Protein AF-A0A433CB59-F1 (afdb_monomer_lite)

Secondary structure (DSSP, 8-state):
-HHHHHHHHHHHHHHHHHHHHHHHHHHHHHHHHHHHHHT-TTS-EEEEEEEEGGGGG-SS-SSS-SEEEEEEEETTEEEEEEEETT-SS-EEEEEETTT-EEEEE---HHHHTT--EEEEEETTEEEEEEE--TT-HHHHHHHHHHHHHHH-TT--PPTTSSSPP-TTT-HHHHHHHHHHHHHHHHHHHIIIII--EEE-HHHHHHHHH-HHHHHHHHHHHHHHHHHHHHHHHHTT--HHHHHHHHHHHHHHHHHHHHHHHHHHHHHT-SS--EEEEEEEEETTTEEEES-GGG-PPPEE--S-HHHHTTSPTT-EEEEEEEE-TT--EEEEHHHHHHHHHHHHHHHHT-

pLDDT: mean 88.24, std 7.37, range [52.25, 97.38]

Sequence (350 aa):
MKLFNGVLFLIIIAQLLLALYQYRRHRRLKMHQQRLVESLAGVRYWRVGMARVEFLKTWPKLGPQQALGVLIDDGDTLRLRGRWHGAQEDVEKVIRKDSVGLTWIPPHPFRTANLAWLRLDDPTGSLLICAETLPQPKASREALADLAKAVFPHFRLPQGAATEFSLEKNRYSLTAMLLFLALAAFSLLDTYVFNPYELIESQVAKLLVNPLVALSALIVLAGVGFFSYRRLMAGQVPAQESVVLTVFLTASLAMAALPALKRVDQALAPEGSTWYRYRLVDRVVHFSPVDARQGLPTLRFTKAPEYWAQMEVGSEVQIPLLRGPLGLWQLDHQRFDPPILKFYESSNAK

Structure (mmCIF, N/CA/C/O backbone):
data_AF-A0A433CB59-F1
#
_entry.id   AF-A0A433CB59-F1
#
loop_
_atom_site.group_PDB
_atom_site.id
_atom_site.type_symbol
_atom_site.label_atom_id
_atom_site.label_alt_id
_atom_site.label_comp_id
_atom_site.label_asym_id
_atom_site.label_entity_id
_atom_site.label_seq_id
_atom_site.pdbx_PDB_ins_code
_atom_site.Cartn_x
_atom_site.Cartn_y
_atom_site.Cartn_z
_atom_site.occupancy
_atom_site.B_iso_or_equiv
_atom_site.auth_seq_id
_atom_site.auth_comp_id
_atom_site.auth_asym_id
_atom_site.auth_atom_id
_atom_site.pdbx_PDB_model_num
ATOM 1 N N . MET A 1 1 ? 23.920 12.276 -1.353 1.00 54.38 1 MET A N 1
ATOM 2 C CA . MET A 1 1 ? 23.757 10.967 -0.670 1.00 54.38 1 MET A CA 1
ATOM 3 C C . MET A 1 1 ? 23.962 11.022 0.850 1.00 54.38 1 MET A C 1
ATOM 5 O O . MET A 1 1 ? 23.081 10.550 1.550 1.00 54.38 1 MET A O 1
ATOM 9 N N . LYS A 1 2 ? 25.036 11.619 1.400 1.00 68.50 2 LYS A N 1
ATOM 10 C CA . LYS A 1 2 ? 25.292 11.607 2.864 1.00 68.50 2 LYS A CA 1
ATOM 11 C C . LYS A 1 2 ? 24.207 12.289 3.728 1.00 68.50 2 LYS A C 1
ATOM 13 O O . LYS A 1 2 ? 23.839 11.747 4.762 1.00 68.50 2 LYS A O 1
ATOM 18 N N . LEU A 1 3 ? 23.643 13.416 3.278 1.00 68.06 3 LEU A N 1
ATOM 19 C CA . LEU A 1 3 ? 22.560 14.124 3.988 1.00 68.06 3 LEU A CA 1
ATOM 20 C C . LEU A 1 3 ? 21.234 13.342 4.011 1.00 68.06 3 LEU A C 1
ATOM 22 O O . LEU A 1 3 ? 20.594 13.255 5.053 1.00 68.06 3 LEU A O 1
ATOM 26 N N . PHE A 1 4 ? 20.854 12.718 2.890 1.00 67.88 4 PHE A N 1
ATOM 27 C CA . PHE A 1 4 ? 19.637 11.902 2.792 1.00 67.88 4 PHE A CA 1
ATOM 28 C C . PHE A 1 4 ? 19.690 10.688 3.733 1.00 67.88 4 PHE A C 1
ATOM 30 O O . PHE A 1 4 ? 18.728 10.411 4.445 1.00 67.88 4 PHE A O 1
ATOM 37 N N . ASN A 1 5 ? 20.851 10.031 3.815 1.00 83.06 5 ASN A N 1
ATOM 38 C CA . ASN A 1 5 ? 21.062 8.909 4.730 1.00 83.06 5 ASN A CA 1
ATOM 39 C C . ASN A 1 5 ? 21.000 9.344 6.205 1.00 83.06 5 ASN A C 1
ATOM 41 O O . ASN A 1 5 ? 20.457 8.612 7.027 1.00 83.06 5 ASN A O 1
ATOM 45 N N . GLY A 1 6 ? 21.499 10.541 6.536 1.00 87.50 6 GLY A N 1
ATOM 46 C CA . GLY A 1 6 ? 21.402 11.099 7.888 1.00 87.50 6 GLY A CA 1
ATOM 47 C C . GLY A 1 6 ? 19.959 11.388 8.313 1.00 87.50 6 GLY A C 1
ATOM 48 O O . GLY A 1 6 ? 19.553 11.010 9.410 1.00 87.50 6 GLY A O 1
ATOM 49 N N . VAL A 1 7 ? 19.158 11.991 7.428 1.00 86.56 7 VAL A N 1
ATOM 50 C CA . VAL A 1 7 ? 17.732 12.257 7.691 1.00 86.56 7 VAL A CA 1
ATOM 51 C C . VAL A 1 7 ? 16.950 10.953 7.851 1.00 86.56 7 VAL A C 1
ATOM 53 O O . VAL A 1 7 ? 16.194 10.809 8.810 1.00 86.56 7 VAL A O 1
ATOM 56 N N . LEU A 1 8 ? 17.168 9.975 6.965 1.00 85.25 8 LEU A N 1
ATOM 57 C CA . LEU A 1 8 ? 16.518 8.667 7.055 1.00 85.25 8 LEU A CA 1
ATOM 58 C C . LEU A 1 8 ? 16.859 7.954 8.372 1.00 85.25 8 LEU A C 1
ATOM 60 O O . LEU A 1 8 ? 15.972 7.414 9.031 1.00 85.25 8 LEU A O 1
ATOM 64 N N . PHE A 1 9 ? 18.124 8.001 8.790 1.00 89.06 9 PHE A N 1
ATOM 65 C CA . PHE A 1 9 ? 18.571 7.412 10.051 1.00 89.06 9 PHE A CA 1
ATOM 66 C C . PHE A 1 9 ? 17.889 8.050 11.270 1.00 89.06 9 PHE A C 1
ATOM 68 O O . PHE A 1 9 ? 17.407 7.336 12.151 1.00 89.06 9 PHE A O 1
ATOM 75 N N . LEU A 1 10 ? 17.765 9.382 11.299 1.00 92.50 10 LEU A N 1
ATOM 76 C CA . LEU A 1 10 ? 17.047 10.088 12.366 1.00 92.50 10 LEU A CA 1
ATOM 77 C C . LEU A 1 10 ? 15.556 9.730 12.399 1.00 92.50 10 LEU A C 1
ATOM 79 O O . LEU A 1 10 ? 15.002 9.545 13.483 1.00 92.50 10 LEU A O 1
ATOM 83 N N . ILE A 1 11 ? 14.916 9.576 11.234 1.00 90.38 11 ILE A N 1
ATOM 84 C CA . ILE A 1 11 ? 13.517 9.131 11.138 1.00 90.38 11 ILE A CA 1
ATOM 85 C C . ILE A 1 11 ? 13.362 7.725 11.730 1.00 90.38 11 ILE A C 1
ATOM 87 O O . ILE A 1 11 ? 12.449 7.496 12.524 1.00 90.38 11 ILE A O 1
ATOM 91 N N . ILE A 1 12 ? 14.269 6.800 11.401 1.00 89.12 12 ILE A N 1
ATOM 92 C CA . ILE A 1 12 ? 14.250 5.430 11.934 1.00 89.12 12 ILE A CA 1
ATOM 93 C C . ILE A 1 12 ? 14.421 5.440 13.460 1.00 89.12 12 ILE A C 1
ATOM 95 O O . ILE A 1 12 ? 13.639 4.801 14.166 1.00 89.12 12 ILE A O 1
ATOM 99 N N . ILE A 1 13 ? 15.382 6.205 13.995 1.00 93.75 13 ILE A N 1
ATOM 100 C CA . ILE A 1 13 ? 15.574 6.333 15.451 1.00 93.75 13 ILE A CA 1
ATOM 101 C C . ILE A 1 13 ? 14.321 6.902 16.122 1.00 93.75 13 ILE A C 1
ATOM 103 O O . ILE A 1 13 ? 13.870 6.365 17.135 1.00 93.75 13 ILE A O 1
ATOM 107 N N . ALA A 1 14 ? 13.731 7.959 15.561 1.00 91.44 14 ALA A N 1
ATOM 108 C CA . ALA A 1 14 ? 12.519 8.560 16.105 1.00 91.44 14 ALA A CA 1
ATOM 109 C C . ALA A 1 14 ? 11.351 7.558 16.137 1.00 91.44 14 ALA A C 1
ATOM 111 O O . ALA A 1 14 ? 10.635 7.477 17.138 1.00 91.44 14 ALA A O 1
ATOM 112 N N . GLN A 1 15 ? 11.192 6.742 15.089 1.00 86.56 15 GLN A N 1
ATOM 113 C CA . GLN A 1 15 ? 10.186 5.678 15.043 1.00 86.56 15 GLN A CA 1
ATOM 114 C C . GLN A 1 15 ? 10.443 4.585 16.090 1.00 86.56 15 GLN A C 1
ATOM 116 O O . GLN A 1 15 ? 9.501 4.158 16.760 1.00 86.56 15 GLN A O 1
ATOM 121 N N . LEU A 1 16 ? 11.698 4.172 16.290 1.00 90.50 16 LEU A N 1
ATOM 122 C CA . LEU A 1 16 ? 12.066 3.185 17.311 1.00 90.50 16 LEU A CA 1
ATOM 123 C C . LEU A 1 16 ? 11.806 3.700 18.732 1.00 90.50 16 LEU A C 1
ATOM 125 O O . LEU A 1 16 ? 11.249 2.977 19.559 1.00 90.50 16 LEU A O 1
ATOM 129 N N . LEU A 1 17 ? 12.154 4.958 19.017 1.00 92.69 17 LEU A N 1
ATOM 130 C CA . LEU A 1 17 ? 11.875 5.587 20.310 1.00 92.69 17 LEU A CA 1
ATOM 131 C C . LEU A 1 17 ? 10.369 5.709 20.562 1.00 92.69 17 LEU A C 1
ATOM 133 O O . LEU A 1 17 ? 9.905 5.413 21.667 1.00 92.69 17 LEU A O 1
ATOM 137 N N . LEU A 1 18 ? 9.594 6.076 19.537 1.00 87.81 18 LEU A N 1
ATOM 138 C CA . LEU A 1 18 ? 8.136 6.120 19.615 1.00 87.81 18 LEU A CA 1
ATOM 139 C C . LEU A 1 18 ? 7.546 4.725 19.879 1.00 87.81 18 LEU A C 1
ATOM 141 O O . LEU A 1 18 ? 6.690 4.585 20.754 1.00 87.81 18 LEU A O 1
ATOM 145 N N . ALA A 1 19 ? 8.031 3.692 19.187 1.00 85.94 19 ALA A N 1
ATOM 146 C CA . ALA A 1 19 ? 7.608 2.308 19.394 1.00 85.94 19 ALA A CA 1
ATOM 147 C C . ALA A 1 19 ? 7.939 1.817 20.814 1.00 85.94 19 ALA A C 1
ATOM 149 O O . ALA A 1 19 ? 7.083 1.242 21.489 1.00 85.94 19 ALA A O 1
ATOM 150 N N . LEU A 1 20 ? 9.144 2.110 21.317 1.00 90.06 20 LEU A N 1
ATOM 151 C CA . LEU A 1 20 ? 9.555 1.758 22.678 1.00 90.06 20 LEU A CA 1
ATOM 152 C C . LEU A 1 20 ? 8.703 2.476 23.734 1.00 90.06 20 LEU A C 1
ATOM 154 O O . LEU A 1 20 ? 8.293 1.865 24.728 1.00 90.06 20 LEU A O 1
ATOM 158 N N . TYR A 1 21 ? 8.413 3.761 23.521 1.00 89.31 21 TYR A N 1
ATOM 159 C CA . TYR A 1 21 ? 7.527 4.536 24.383 1.00 89.31 21 TYR A CA 1
ATOM 160 C C . TYR A 1 21 ? 6.116 3.931 24.420 1.00 89.31 21 TYR A C 1
ATOM 162 O O . TYR A 1 21 ? 5.580 3.685 25.506 1.00 89.31 21 TYR A O 1
ATOM 170 N N . GLN A 1 22 ? 5.539 3.615 23.255 1.00 86.38 22 GLN A N 1
ATOM 171 C CA . GLN A 1 22 ? 4.225 2.973 23.154 1.00 86.38 22 GLN A CA 1
ATOM 172 C C . GLN A 1 22 ? 4.208 1.590 23.819 1.00 86.38 22 GLN A C 1
ATOM 174 O O . GLN A 1 22 ? 3.283 1.290 24.575 1.00 86.38 22 GLN A O 1
ATOM 179 N N . TYR A 1 23 ? 5.256 0.784 23.629 1.00 87.56 23 TYR A N 1
ATOM 180 C CA . TYR A 1 23 ? 5.394 -0.529 24.258 1.00 87.56 23 TYR A CA 1
ATOM 181 C C . TYR A 1 23 ? 5.414 -0.435 25.789 1.00 87.56 23 TYR A C 1
ATOM 183 O O . TYR A 1 23 ? 4.628 -1.100 26.469 1.00 87.56 23 TYR A O 1
ATOM 191 N N . ARG A 1 24 ? 6.256 0.443 26.357 1.00 89.00 24 ARG A N 1
ATOM 192 C CA . ARG A 1 24 ? 6.318 0.665 27.815 1.00 89.00 24 ARG A CA 1
ATOM 193 C C . ARG A 1 24 ? 4.980 1.151 28.366 1.00 89.00 24 ARG A C 1
ATOM 195 O O . ARG A 1 24 ? 4.531 0.676 29.412 1.00 89.00 24 ARG A O 1
ATOM 202 N N . ARG A 1 25 ? 4.334 2.076 27.654 1.00 85.56 25 ARG A N 1
ATOM 203 C CA . ARG A 1 25 ? 3.024 2.628 28.009 1.00 85.56 25 ARG A CA 1
ATOM 204 C C . ARG A 1 25 ? 1.938 1.545 28.020 1.00 85.56 25 ARG A C 1
ATOM 206 O O . ARG A 1 25 ? 1.158 1.487 28.970 1.00 85.56 25 ARG A O 1
ATOM 213 N N . HIS A 1 26 ? 1.900 0.676 27.012 1.00 86.56 26 HIS A N 1
ATOM 214 C CA . HIS A 1 26 ? 0.933 -0.420 26.922 1.00 86.56 26 HIS A CA 1
ATOM 215 C C . HIS A 1 26 ? 1.175 -1.490 27.998 1.00 86.56 26 HIS A C 1
ATOM 217 O O . HIS A 1 26 ? 0.235 -1.913 28.671 1.00 86.56 26 HIS A O 1
ATOM 223 N N . ARG A 1 27 ? 2.442 -1.858 28.240 1.00 89.06 27 ARG A N 1
ATOM 224 C CA . ARG A 1 27 ? 2.825 -2.850 29.258 1.00 89.06 27 ARG A CA 1
ATOM 225 C C . ARG A 1 27 ? 2.339 -2.470 30.660 1.00 89.06 27 ARG A C 1
ATOM 227 O O . ARG A 1 27 ? 1.846 -3.333 31.379 1.00 89.06 27 ARG A O 1
ATOM 234 N N . ARG A 1 28 ? 2.423 -1.187 31.038 1.00 89.88 28 ARG A N 1
ATOM 235 C CA . ARG A 1 28 ? 1.920 -0.700 32.338 1.00 89.88 28 ARG A CA 1
ATOM 236 C C . ARG A 1 28 ? 0.412 -0.901 32.492 1.00 89.88 28 ARG A C 1
ATOM 238 O O . ARG A 1 28 ? -0.026 -1.392 33.528 1.00 89.88 28 ARG A O 1
ATOM 245 N N . LEU A 1 29 ? -0.373 -0.563 31.466 1.00 89.62 29 LEU A N 1
ATOM 246 C CA . LEU A 1 29 ? -1.821 -0.783 31.507 1.00 89.62 29 LEU A CA 1
ATOM 247 C C . LEU A 1 29 ? -2.174 -2.273 31.550 1.00 89.62 29 LEU A C 1
ATOM 249 O O . LEU A 1 29 ? -3.071 -2.665 32.287 1.00 89.62 29 LEU A O 1
ATOM 253 N N . LYS A 1 30 ? -1.446 -3.104 30.799 1.00 90.81 30 LYS A N 1
ATOM 254 C CA . LYS A 1 30 ? -1.624 -4.559 30.806 1.00 90.81 30 LYS A CA 1
ATOM 255 C C . LYS A 1 30 ? -1.380 -5.176 32.178 1.00 90.81 30 LYS A C 1
ATOM 257 O O . LYS A 1 30 ? -2.184 -5.983 32.627 1.00 90.81 30 LYS A O 1
ATOM 262 N N . MET A 1 31 ? -0.310 -4.765 32.859 1.00 91.31 31 MET A N 1
ATOM 263 C CA . MET A 1 31 ? -0.037 -5.198 34.233 1.00 91.31 31 MET A CA 1
ATOM 264 C C . MET A 1 31 ? -1.162 -4.793 35.189 1.00 91.31 31 MET A C 1
ATOM 266 O O . MET A 1 31 ? -1.543 -5.575 36.050 1.00 91.31 31 MET A O 1
ATOM 270 N N . HIS A 1 32 ? -1.716 -3.591 35.033 1.00 91.38 32 HIS A N 1
ATOM 271 C CA . HIS A 1 32 ? -2.838 -3.145 35.853 1.00 91.38 32 HIS A CA 1
ATOM 272 C C . HIS A 1 32 ? -4.124 -3.944 35.570 1.00 91.38 32 HIS A C 1
ATOM 274 O O . HIS A 1 32 ? -4.749 -4.440 36.501 1.00 91.38 32 HIS A O 1
ATOM 280 N N . GLN A 1 33 ? -4.477 -4.151 34.299 1.00 93.25 33 GLN A N 1
ATOM 281 C CA . GLN A 1 33 ? -5.619 -4.983 33.905 1.00 93.25 33 GLN A CA 1
ATOM 282 C C . GLN A 1 33 ? -5.485 -6.420 34.429 1.00 93.25 33 GLN A C 1
ATOM 284 O O . GLN A 1 33 ? -6.466 -7.005 34.874 1.00 93.25 33 GLN A O 1
ATOM 289 N N . GLN A 1 34 ? -4.273 -6.978 34.408 1.00 93.12 34 GLN A N 1
ATOM 290 C CA . GLN A 1 34 ? -3.993 -8.303 34.952 1.00 93.12 34 GLN A CA 1
ATOM 291 C C . GLN A 1 34 ? -4.295 -8.376 36.459 1.00 93.12 34 GLN A C 1
ATOM 293 O O . GLN A 1 34 ? -4.973 -9.306 36.884 1.00 93.12 34 GLN A O 1
ATOM 298 N N . ARG A 1 35 ? -3.897 -7.361 37.240 1.00 91.94 35 ARG A N 1
ATOM 299 C CA . ARG A 1 35 ? -4.229 -7.277 38.677 1.00 91.94 35 ARG A CA 1
ATOM 300 C C . ARG A 1 35 ? -5.733 -7.171 38.928 1.00 91.94 35 ARG A C 1
ATOM 302 O O . ARG A 1 35 ? -6.237 -7.783 39.861 1.00 91.94 35 ARG A O 1
ATOM 309 N N . LEU A 1 36 ? -6.456 -6.415 38.093 1.00 91.69 36 LEU A N 1
ATOM 310 C CA . LEU A 1 36 ? -7.920 -6.356 38.180 1.00 91.69 36 LEU A CA 1
ATOM 311 C C . LEU A 1 36 ? -8.528 -7.744 37.959 1.00 91.69 36 LEU A C 1
ATOM 313 O O . LEU A 1 36 ? -9.385 -8.161 38.727 1.00 91.69 36 LEU A O 1
ATOM 317 N N . VAL A 1 37 ? -8.053 -8.478 36.953 1.00 92.19 37 VAL A N 1
ATOM 318 C CA . VAL A 1 37 ? -8.544 -9.826 36.643 1.00 92.19 37 VAL A CA 1
ATOM 319 C C . VAL A 1 37 ? -8.271 -10.823 37.771 1.00 92.19 37 VAL A C 1
ATOM 321 O O . VAL A 1 37 ? -9.150 -11.612 38.103 1.00 92.19 37 VAL A O 1
ATOM 324 N N . GLU A 1 38 ? -7.093 -10.769 38.390 1.00 91.94 38 GLU A N 1
ATOM 325 C CA . GLU A 1 38 ? -6.741 -11.629 39.530 1.00 91.94 38 GLU A CA 1
ATOM 326 C C . GLU A 1 38 ? -7.692 -11.443 40.725 1.00 91.94 38 GLU A C 1
ATOM 328 O O . GLU A 1 38 ? -7.941 -12.395 41.459 1.00 91.94 38 GLU A O 1
ATOM 333 N N . SER A 1 39 ? -8.291 -10.255 40.878 1.00 89.38 39 SER A N 1
ATOM 334 C CA . SER A 1 39 ? -9.277 -9.977 41.934 1.00 89.38 39 SER A CA 1
ATOM 335 C C . SER A 1 39 ? -10.703 -10.475 41.640 1.00 89.38 39 SER A C 1
ATOM 337 O O . SER A 1 39 ? -11.564 -10.379 42.509 1.00 89.38 39 SER A O 1
ATOM 339 N N . LEU A 1 40 ? -10.976 -11.000 40.439 1.00 89.06 40 LEU A N 1
ATOM 340 C CA . LEU A 1 40 ? -12.330 -11.319 39.951 1.00 89.06 40 LEU A CA 1
ATOM 341 C C . LEU A 1 40 ? -12.623 -12.829 39.886 1.00 89.06 40 LEU A C 1
ATOM 343 O O . LEU A 1 40 ? -13.383 -13.284 39.029 1.00 89.06 40 LEU A O 1
ATOM 347 N N . ALA A 1 41 ? -12.017 -13.627 40.769 1.00 82.75 41 ALA A N 1
ATOM 348 C CA . ALA A 1 41 ? -12.210 -15.078 40.786 1.00 82.75 41 ALA A CA 1
ATOM 349 C C . ALA A 1 41 ? -13.700 -15.461 40.912 1.00 82.75 41 ALA A C 1
ATOM 351 O O . ALA A 1 41 ? -14.397 -15.000 41.812 1.00 82.75 41 ALA A O 1
ATOM 352 N N . GLY A 1 42 ? -14.184 -16.312 40.000 1.00 82.56 42 GLY A N 1
ATOM 353 C CA . GLY A 1 42 ? -15.570 -16.798 39.988 1.00 82.56 42 GLY A CA 1
ATOM 354 C C . GLY A 1 42 ? -16.602 -15.855 39.357 1.00 82.56 42 GLY A C 1
ATOM 355 O O . GLY A 1 42 ? -17.763 -16.236 39.240 1.00 82.56 42 GLY A O 1
ATOM 356 N N . VAL A 1 43 ? -16.203 -14.660 38.908 1.00 90.50 43 VAL A N 1
ATOM 357 C CA . VAL A 1 43 ? -17.101 -13.697 38.251 1.00 90.50 43 VAL A CA 1
ATOM 358 C C . VAL A 1 43 ? -16.955 -13.784 36.732 1.00 90.50 43 VAL A C 1
ATOM 360 O O . VAL A 1 43 ? -15.856 -13.978 36.211 1.00 90.50 43 VAL A O 1
ATOM 363 N N . ARG A 1 44 ? -18.055 -13.624 35.989 1.00 92.69 44 ARG A N 1
ATOM 364 C CA . ARG A 1 44 ? -18.009 -13.553 34.524 1.00 92.69 44 ARG A CA 1
ATOM 365 C C . ARG A 1 44 ? -17.503 -12.176 34.093 1.00 92.69 44 ARG A C 1
ATOM 367 O O . ARG A 1 44 ? -18.107 -11.156 34.416 1.00 92.69 44 ARG A O 1
ATOM 374 N N . TYR A 1 45 ? -16.398 -12.146 33.355 1.00 93.81 45 TYR A N 1
ATOM 375 C CA . TYR A 1 45 ? -15.787 -10.898 32.909 1.00 93.81 45 TYR A CA 1
ATOM 376 C C . TYR A 1 45 ? -15.185 -11.000 31.504 1.00 93.81 45 TYR A C 1
ATOM 378 O O . TYR A 1 45 ? -14.858 -12.084 31.022 1.00 93.81 45 TYR A O 1
ATOM 386 N N . TRP A 1 46 ? -14.962 -9.842 30.878 1.00 94.38 46 TRP A N 1
ATOM 387 C CA . TRP A 1 46 ? -14.224 -9.706 29.622 1.00 94.38 46 TRP A CA 1
ATOM 388 C C . TRP A 1 46 ? -13.161 -8.623 29.728 1.00 94.38 46 TRP A C 1
ATOM 390 O O . TRP A 1 46 ? -13.396 -7.538 30.257 1.00 94.38 46 TRP A O 1
ATOM 400 N N . ARG A 1 47 ? -11.982 -8.890 29.167 1.00 94.19 47 ARG A N 1
ATOM 401 C CA . ARG A 1 47 ? -10.943 -7.873 28.995 1.00 94.19 47 ARG A CA 1
ATOM 402 C C . ARG A 1 47 ? -11.323 -6.964 27.835 1.00 94.19 47 ARG A C 1
ATOM 404 O O . ARG A 1 47 ? -11.554 -7.438 26.723 1.00 94.19 47 ARG A O 1
ATOM 411 N N . VAL A 1 48 ? -11.356 -5.660 28.087 1.00 94.88 48 VAL A N 1
ATOM 412 C CA . VAL A 1 48 ? -11.773 -4.673 27.088 1.00 94.88 48 VAL A CA 1
ATOM 413 C C . VAL A 1 48 ? -10.777 -3.524 26.977 1.00 94.88 48 VAL A C 1
ATOM 415 O O . VAL A 1 48 ? -10.194 -3.066 27.964 1.00 94.88 48 VAL A O 1
ATOM 418 N N . GLY A 1 49 ? -10.573 -3.052 25.751 1.00 94.31 49 GLY A N 1
ATOM 419 C CA . GLY A 1 49 ? -10.020 -1.730 25.494 1.00 94.31 49 GLY A CA 1
ATOM 420 C C . GLY A 1 49 ? -11.129 -0.693 25.604 1.00 94.31 49 GLY A C 1
ATOM 421 O O . GLY A 1 49 ? -12.271 -0.963 25.238 1.00 94.31 49 GLY A O 1
ATOM 422 N N . MET A 1 50 ? -10.806 0.489 26.126 1.00 94.44 50 MET A N 1
ATOM 423 C CA . MET A 1 50 ? -11.779 1.568 26.291 1.00 94.44 50 MET A CA 1
ATOM 424 C C . MET A 1 50 ? -11.272 2.861 25.652 1.00 94.44 50 MET A C 1
ATOM 426 O O . MET A 1 50 ? -10.067 3.146 25.618 1.00 94.44 50 MET A O 1
ATOM 430 N N . ALA A 1 51 ? -12.204 3.655 25.141 1.00 93.94 51 ALA A N 1
ATOM 431 C CA . ALA A 1 51 ? -11.935 4.977 24.602 1.00 93.94 51 ALA A CA 1
ATOM 432 C C . ALA A 1 51 ? -13.125 5.913 24.834 1.00 93.94 51 ALA A C 1
ATOM 434 O O . ALA A 1 51 ? -14.276 5.477 24.884 1.00 93.94 51 ALA A O 1
ATOM 435 N N . ARG A 1 52 ? -12.851 7.214 24.963 1.00 92.94 52 ARG A N 1
ATOM 436 C CA . ARG A 1 52 ? -13.911 8.230 24.942 1.00 92.94 52 ARG A CA 1
ATOM 437 C C . ARG A 1 52 ? -14.402 8.427 23.509 1.00 92.94 52 ARG A C 1
ATOM 439 O O . ARG A 1 52 ? -13.672 8.128 22.565 1.00 92.94 52 ARG A O 1
ATOM 446 N N . VAL A 1 53 ? -15.605 8.959 23.310 1.00 92.25 53 VAL A N 1
ATOM 447 C CA . VAL A 1 53 ? -16.156 9.147 21.953 1.00 92.25 53 VAL A CA 1
ATOM 448 C C . VAL A 1 53 ? -15.301 10.107 21.112 1.00 92.25 53 VAL A C 1
ATOM 450 O O . VAL A 1 53 ? -15.155 9.914 19.901 1.00 92.25 53 VAL A O 1
ATOM 453 N N . GLU A 1 54 ? -14.641 11.081 21.745 1.00 91.88 54 GLU A N 1
ATOM 454 C CA . GLU A 1 54 ? -13.705 12.016 21.106 1.00 91.88 54 GLU A CA 1
ATOM 455 C C . GLU A 1 54 ? -12.502 11.303 20.482 1.00 91.88 54 GLU A C 1
ATOM 457 O O . GLU A 1 54 ? -11.906 11.812 19.530 1.00 91.88 54 GLU A O 1
ATOM 462 N N . PHE A 1 55 ? -12.165 10.094 20.947 1.00 89.81 55 PHE A N 1
ATOM 463 C CA . PHE A 1 55 ? -11.127 9.271 20.332 1.00 89.81 55 PHE A CA 1
ATOM 464 C C . PHE A 1 55 ? -11.376 9.070 18.839 1.00 89.81 55 PHE A C 1
ATOM 466 O O . PHE A 1 55 ? -10.430 9.078 18.059 1.00 89.81 55 PHE A O 1
ATOM 473 N N . LEU A 1 56 ? -12.632 8.931 18.408 1.00 88.19 56 LEU A N 1
ATOM 474 C CA . LEU A 1 56 ? -12.964 8.727 16.995 1.00 88.19 56 LEU A CA 1
ATOM 475 C C . LEU A 1 56 ? -12.695 9.959 16.126 1.00 88.19 56 LEU A C 1
ATOM 477 O O . LEU A 1 56 ? -12.618 9.817 14.910 1.00 88.19 56 LEU A O 1
ATOM 481 N N . LYS A 1 57 ? -12.577 11.147 16.728 1.00 88.75 57 LYS A N 1
ATOM 482 C CA . LYS A 1 57 ? -12.322 12.413 16.028 1.00 88.75 57 LYS A CA 1
ATOM 483 C C . LYS A 1 57 ? -10.837 12.788 16.006 1.00 88.75 57 LYS A C 1
ATOM 485 O O . LYS A 1 57 ? -10.449 13.652 15.230 1.00 88.75 57 LYS A O 1
ATOM 490 N N . THR A 1 58 ? -10.011 12.170 16.851 1.00 85.50 58 THR A N 1
ATOM 491 C CA . THR A 1 58 ? -8.594 12.530 16.978 1.00 85.50 58 THR A CA 1
ATOM 492 C C . THR A 1 58 ? -7.714 11.806 15.959 1.00 85.50 58 THR A C 1
ATOM 494 O O . THR A 1 58 ? -7.784 10.585 15.798 1.00 85.50 58 THR A O 1
ATOM 497 N N . TRP A 1 59 ? -6.848 12.579 15.299 1.00 79.25 59 TRP A N 1
ATOM 498 C CA . TRP A 1 59 ? -5.749 12.112 14.454 1.00 79.25 59 TRP A CA 1
ATOM 499 C C . TRP A 1 59 ? -4.507 12.966 14.764 1.00 79.25 59 TRP A C 1
ATOM 501 O O . TRP A 1 59 ? -4.642 14.187 14.829 1.00 79.25 59 TRP A O 1
ATOM 511 N N . PRO A 1 60 ? -3.304 12.377 14.920 1.00 80.50 60 PRO A N 1
ATOM 512 C CA . PRO A 1 60 ? -2.987 10.948 14.830 1.00 80.50 60 PRO A CA 1
ATOM 513 C C . PRO A 1 60 ? -3.301 10.191 16.122 1.00 80.50 60 PRO A C 1
ATOM 515 O O . PRO A 1 60 ? -3.242 10.738 17.222 1.00 80.50 60 PRO A O 1
ATOM 518 N N . LYS A 1 61 ? -3.613 8.897 15.997 1.00 82.94 61 LYS A N 1
ATOM 519 C CA . LYS A 1 61 ? -3.824 8.024 17.157 1.00 82.94 61 LYS A CA 1
ATOM 520 C C . LYS A 1 61 ? -2.485 7.509 17.671 1.00 82.94 61 LYS A C 1
ATOM 522 O O . LYS A 1 61 ? -1.769 6.815 16.961 1.00 82.94 61 LYS A O 1
ATOM 527 N N . LEU A 1 62 ? -2.178 7.808 18.932 1.00 79.31 62 LEU A N 1
ATOM 528 C CA . LEU A 1 62 ? -0.964 7.329 19.612 1.00 79.31 62 LEU A CA 1
ATOM 529 C C . LEU A 1 62 ? -1.034 5.852 20.041 1.00 79.31 62 LEU A C 1
ATOM 531 O O . LEU A 1 62 ? -0.054 5.318 20.553 1.00 79.31 62 LEU A O 1
ATOM 535 N N . GLY A 1 63 ? -2.195 5.214 19.904 1.00 81.38 63 GLY A N 1
ATOM 536 C CA . GLY A 1 63 ? -2.413 3.819 20.261 1.00 81.38 63 GLY A CA 1
ATOM 537 C C . GLY A 1 63 ? -3.805 3.339 19.845 1.00 81.38 63 GLY A C 1
ATOM 538 O O . GLY A 1 63 ? -4.654 4.162 19.485 1.00 81.38 63 GLY A O 1
ATOM 539 N N . PRO A 1 64 ? -4.047 2.018 19.902 1.00 84.00 64 PRO A N 1
ATOM 540 C CA . PRO A 1 64 ? -5.315 1.427 19.488 1.00 84.00 64 PRO A CA 1
ATOM 541 C C . PRO A 1 64 ? -6.474 1.797 20.416 1.00 84.00 64 PRO A C 1
ATOM 543 O O . PRO A 1 64 ? -7.602 1.875 19.957 1.00 84.00 64 PRO A O 1
ATOM 546 N N . GLN A 1 65 ? -6.197 2.093 21.688 1.00 89.25 65 GLN A N 1
ATOM 547 C CA . GLN A 1 65 ? -7.176 2.466 22.712 1.00 89.25 65 GLN A CA 1
ATOM 548 C C . GLN A 1 65 ? -6.607 3.524 23.667 1.00 89.25 65 GLN A C 1
ATOM 550 O O . GLN A 1 65 ? -5.391 3.722 23.737 1.00 89.25 65 GLN A O 1
ATOM 555 N N . GLN A 1 66 ? -7.477 4.209 24.415 1.00 91.06 66 GLN A N 1
ATOM 556 C CA . GLN A 1 66 ? -7.068 5.214 25.408 1.00 91.06 66 GLN A CA 1
ATOM 557 C C . GLN A 1 66 ? -6.942 4.639 26.825 1.00 91.06 66 GLN A C 1
ATOM 559 O O . GLN A 1 66 ? -6.296 5.255 27.674 1.00 91.06 66 GLN A O 1
ATOM 564 N N . ALA A 1 67 ? -7.536 3.475 27.072 1.00 92.94 67 ALA A N 1
ATOM 565 C CA . ALA A 1 67 ? -7.544 2.794 28.355 1.00 92.94 67 ALA A CA 1
ATOM 566 C C . ALA A 1 67 ? -7.665 1.276 28.181 1.00 92.94 67 ALA A C 1
ATOM 568 O O . ALA A 1 67 ? -8.111 0.788 27.141 1.00 92.94 67 ALA A O 1
ATOM 569 N N . LEU A 1 68 ? -7.296 0.543 29.227 1.00 94.00 68 LEU A N 1
ATOM 570 C CA . LEU A 1 68 ? -7.563 -0.887 29.368 1.00 94.00 68 LEU A CA 1
ATOM 571 C C . LEU A 1 68 ? -8.394 -1.112 30.623 1.00 94.00 68 LEU A C 1
ATOM 573 O O . LEU A 1 68 ? -8.186 -0.437 31.634 1.00 94.00 68 LEU A O 1
ATOM 577 N N . GLY A 1 69 ? -9.311 -2.065 30.550 1.00 94.38 69 GLY A N 1
ATOM 578 C CA . GLY A 1 69 ? -10.193 -2.399 31.650 1.00 94.38 69 GLY A CA 1
ATOM 579 C C . GLY A 1 69 ? -10.783 -3.794 31.534 1.00 94.38 69 GLY A C 1
ATOM 580 O O . GLY A 1 69 ? -10.383 -4.612 30.700 1.00 94.38 69 GLY A O 1
ATOM 581 N N . VAL A 1 70 ? -11.733 -4.053 32.412 1.00 95.38 70 VAL A N 1
ATOM 582 C CA . VAL A 1 70 ? -12.487 -5.285 32.525 1.00 95.38 70 VAL A CA 1
ATOM 583 C C . VAL A 1 70 ? -13.962 -4.910 32.596 1.00 95.38 70 VAL A C 1
ATOM 585 O O . VAL A 1 70 ? -14.351 -4.054 33.391 1.00 95.38 70 VAL A O 1
ATOM 588 N N . LEU A 1 71 ? -14.763 -5.533 31.739 1.00 95.44 71 LEU A N 1
ATOM 589 C CA . LEU A 1 71 ? -16.215 -5.480 31.792 1.00 95.44 71 LEU A CA 1
ATOM 590 C C . LEU A 1 71 ? -16.693 -6.676 32.614 1.00 95.44 71 LEU A C 1
ATOM 592 O O . LEU A 1 71 ? -16.393 -7.814 32.257 1.00 95.44 71 LEU A O 1
ATOM 596 N N . ILE A 1 72 ? -17.392 -6.413 33.707 1.00 95.69 72 ILE A N 1
ATOM 597 C CA . ILE A 1 72 ? -17.867 -7.404 34.670 1.00 95.69 72 ILE A CA 1
ATOM 598 C C . ILE A 1 72 ? -19.381 -7.533 34.511 1.00 95.69 72 ILE A C 1
ATOM 600 O O . ILE A 1 72 ? -20.082 -6.519 34.456 1.00 95.69 72 ILE A O 1
ATOM 604 N N . ASP A 1 73 ? -19.863 -8.770 34.411 1.00 93.88 73 ASP A N 1
ATOM 605 C CA . ASP A 1 73 ? -21.289 -9.084 34.361 1.00 93.88 73 ASP A CA 1
ATOM 606 C C . ASP A 1 73 ? -21.844 -9.287 35.773 1.00 93.88 73 ASP A C 1
ATOM 608 O O . ASP A 1 73 ? -21.623 -10.336 36.375 1.00 93.88 73 ASP A O 1
ATOM 612 N N . ASP A 1 74 ? -22.570 -8.294 36.287 1.00 92.88 74 ASP A N 1
ATOM 613 C CA . ASP A 1 74 ? -23.241 -8.345 37.590 1.00 92.88 74 ASP A CA 1
ATOM 614 C C . ASP A 1 74 ? -24.761 -8.619 37.405 1.00 92.88 74 ASP A C 1
ATOM 616 O O . ASP A 1 74 ? -25.595 -8.149 38.179 1.00 92.88 74 ASP A O 1
ATOM 620 N N . GLY A 1 75 ? -25.153 -9.351 36.349 1.00 89.56 75 GLY A N 1
ATOM 621 C CA . GLY A 1 75 ? -26.550 -9.714 36.072 1.00 89.56 75 GLY A CA 1
ATOM 622 C C . GLY A 1 75 ? -27.290 -8.622 35.299 1.00 89.56 75 GLY A C 1
ATOM 623 O O . GLY A 1 75 ? -27.098 -8.492 34.093 1.00 89.56 75 GLY A O 1
ATOM 624 N N . ASP A 1 76 ? -28.118 -7.821 35.969 1.00 91.38 76 ASP A N 1
ATOM 625 C CA . ASP A 1 76 ? -28.886 -6.728 35.332 1.00 91.38 76 ASP A CA 1
ATOM 626 C C . ASP A 1 76 ? -28.025 -5.485 35.049 1.00 91.38 76 ASP A C 1
ATOM 628 O O . ASP A 1 76 ? -28.388 -4.581 34.285 1.00 91.38 76 ASP A O 1
ATOM 632 N N . THR A 1 77 ? -26.842 -5.436 35.663 1.00 93.62 77 THR A N 1
ATOM 633 C CA . THR A 1 77 ? -25.881 -4.350 35.498 1.00 93.62 77 THR A CA 1
ATOM 634 C C . THR A 1 77 ? -24.545 -4.858 34.988 1.00 93.62 77 THR A C 1
ATOM 636 O O . THR A 1 77 ? -24.155 -6.009 35.176 1.00 93.62 77 THR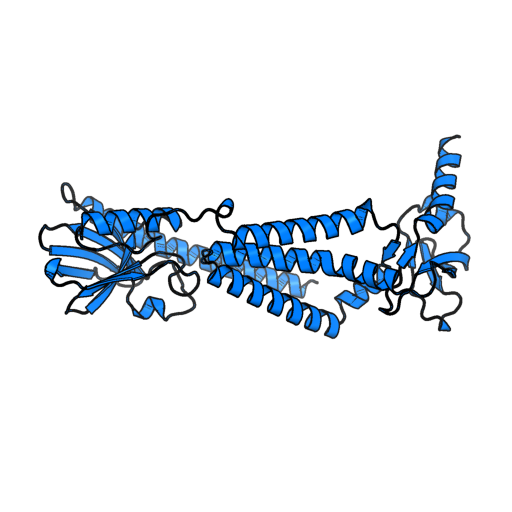 A O 1
ATOM 639 N N . LEU A 1 78 ? -23.841 -3.967 34.307 1.00 93.56 78 LEU A N 1
ATOM 640 C CA . LEU A 1 78 ? -22.474 -4.148 33.873 1.00 93.56 78 LEU A CA 1
ATOM 641 C C . LEU A 1 78 ? -21.602 -3.163 34.607 1.00 93.56 78 LEU A C 1
ATOM 643 O O . LEU A 1 78 ? -21.855 -1.958 34.587 1.00 93.56 78 LEU A O 1
ATOM 647 N N . ARG A 1 79 ? -20.529 -3.667 35.193 1.00 94.81 79 ARG A N 1
ATOM 648 C CA . ARG A 1 79 ? -19.546 -2.830 35.853 1.00 94.81 79 ARG A CA 1
ATOM 649 C C . ARG A 1 79 ? -18.266 -2.829 35.047 1.00 94.81 79 ARG A C 1
ATOM 651 O O . ARG A 1 79 ? -17.632 -3.856 34.823 1.00 94.81 79 ARG A O 1
ATOM 658 N N . LEU A 1 80 ? -17.884 -1.651 34.592 1.00 94.44 80 LEU A N 1
ATOM 659 C CA . LEU A 1 80 ? -16.661 -1.430 33.852 1.00 94.44 80 LEU A CA 1
ATOM 660 C C . LEU A 1 80 ? -15.610 -0.848 34.789 1.00 94.44 80 LEU A C 1
ATOM 662 O O . LEU A 1 80 ? -15.793 0.256 35.295 1.00 94.44 80 LEU A O 1
ATOM 666 N N . ARG A 1 81 ? -14.506 -1.570 34.991 1.00 95.44 81 ARG A N 1
ATOM 667 C CA . ARG A 1 81 ? -13.363 -1.117 35.798 1.00 95.44 81 ARG A CA 1
ATOM 668 C C . ARG A 1 81 ? -12.112 -1.059 34.941 1.00 95.44 81 ARG A C 1
ATOM 670 O O . ARG A 1 81 ? -11.817 -2.008 34.223 1.00 95.44 81 ARG A O 1
ATOM 677 N N . GLY A 1 82 ? -11.341 0.014 35.004 1.00 94.38 82 GLY A N 1
ATOM 678 C CA . GLY A 1 82 ? -10.090 0.097 34.256 1.00 94.38 82 GLY A CA 1
ATOM 679 C C . GLY A 1 82 ? -9.322 1.377 34.513 1.00 94.38 82 GLY A C 1
ATOM 680 O O . GLY A 1 82 ? -9.626 2.116 35.438 1.00 94.38 82 GLY A O 1
ATOM 681 N N . ARG A 1 83 ? -8.323 1.663 33.677 1.00 94.38 83 ARG A N 1
ATOM 682 C CA . ARG A 1 83 ? -7.462 2.836 33.860 1.00 94.38 83 ARG A CA 1
ATOM 683 C C . ARG A 1 83 ? -7.148 3.531 32.544 1.00 94.38 83 ARG A C 1
ATOM 685 O O . ARG A 1 83 ? -6.703 2.897 31.580 1.00 94.38 83 ARG A O 1
ATOM 692 N N . TRP A 1 84 ? -7.340 4.851 32.520 1.00 92.75 84 TRP A N 1
ATOM 693 C CA . TRP A 1 84 ? -6.931 5.699 31.401 1.00 92.75 84 TRP A CA 1
ATOM 694 C C . TRP A 1 84 ? -5.416 5.822 31.317 1.00 92.75 84 TRP A C 1
ATOM 696 O O . TRP A 1 84 ? -4.701 5.846 32.319 1.00 92.75 84 TRP A O 1
ATOM 706 N N . HIS A 1 85 ? -4.901 5.959 30.101 1.00 86.50 85 HIS A N 1
ATOM 707 C CA . HIS A 1 85 ? -3.498 6.282 29.915 1.00 86.50 85 HIS A CA 1
ATOM 708 C C . HIS A 1 85 ? -3.127 7.605 30.596 1.00 86.50 85 HIS A C 1
ATOM 710 O O . HIS A 1 85 ? -3.658 8.653 30.246 1.00 86.50 85 HIS A O 1
ATOM 716 N N . GLY A 1 86 ? -2.161 7.541 31.515 1.00 83.50 86 GLY A N 1
ATOM 717 C CA . GLY A 1 86 ? -1.664 8.705 32.250 1.00 83.50 86 GLY A CA 1
ATOM 718 C C . GLY A 1 86 ? -2.482 9.066 33.492 1.00 83.50 86 GLY A C 1
ATOM 719 O O . GLY A 1 86 ? -2.022 9.894 34.268 1.00 83.50 86 GLY A O 1
ATOM 720 N N . ALA A 1 87 ? -3.636 8.430 33.720 1.00 88.38 87 ALA A N 1
ATOM 721 C CA . ALA A 1 87 ? -4.394 8.617 34.952 1.00 88.38 87 ALA A CA 1
ATOM 722 C C . ALA A 1 87 ? -3.751 7.850 36.117 1.00 88.38 87 ALA A C 1
ATOM 724 O O . ALA A 1 87 ? -3.241 6.736 35.942 1.00 88.38 87 ALA A O 1
ATOM 725 N N . GLN A 1 88 ? -3.776 8.462 37.302 1.00 83.50 88 GLN A N 1
ATOM 726 C CA . GLN A 1 88 ? -3.355 7.812 38.546 1.00 83.50 88 GLN A CA 1
ATOM 727 C C . GLN A 1 88 ? -4.468 6.942 39.136 1.00 83.50 88 GLN A C 1
ATOM 729 O O . GLN A 1 88 ? -4.180 5.871 39.670 1.00 83.50 88 GLN A O 1
ATOM 734 N N . GLU A 1 89 ? -5.716 7.379 38.976 1.00 88.75 89 GLU A N 1
ATOM 735 C CA . GLU A 1 89 ? -6.901 6.723 39.518 1.00 88.75 89 GLU A CA 1
ATOM 736 C C . GLU A 1 89 ? -7.535 5.743 38.529 1.00 88.75 89 GLU A C 1
ATOM 738 O O . GLU A 1 89 ? -7.433 5.888 37.302 1.00 88.75 89 GLU A O 1
ATOM 743 N N . ASP A 1 90 ? -8.194 4.738 39.100 1.00 91.00 90 ASP A N 1
ATOM 744 C CA . ASP A 1 90 ? -9.007 3.789 38.356 1.00 91.00 90 ASP A CA 1
ATOM 745 C C . ASP A 1 90 ? -10.371 4.405 38.065 1.00 91.00 90 ASP A C 1
ATOM 747 O O . ASP A 1 90 ? -10.912 5.193 38.836 1.00 91.00 90 ASP A O 1
ATOM 751 N N . VAL A 1 91 ? -10.930 4.036 36.924 1.00 91.31 91 VAL A N 1
ATOM 752 C CA . VAL A 1 91 ? -12.271 4.421 36.520 1.00 91.31 91 VAL A CA 1
ATOM 753 C C . VAL A 1 91 ? -13.186 3.236 36.681 1.00 91.31 91 VAL A C 1
ATOM 755 O O . VAL A 1 91 ? -12.917 2.151 36.166 1.00 91.31 91 VAL A O 1
ATOM 758 N N . GLU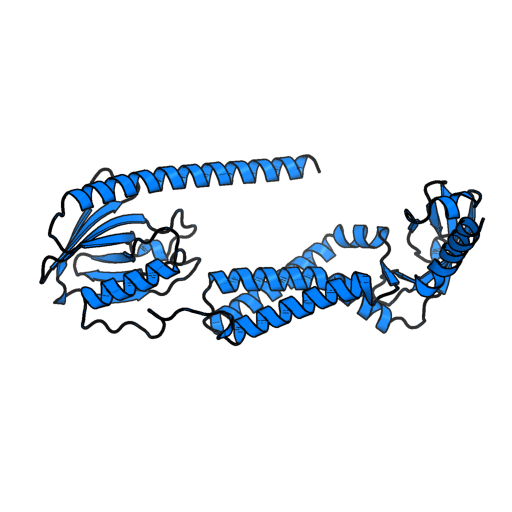 A 1 92 ? -14.284 3.491 37.374 1.00 93.56 92 GLU A N 1
ATOM 759 C CA . GLU A 1 92 ? -15.366 2.556 37.593 1.00 93.56 92 GLU A CA 1
ATOM 760 C C . GLU A 1 92 ? -16.661 3.184 37.087 1.00 93.56 92 GLU A C 1
ATOM 762 O O . GLU A 1 92 ? -16.990 4.321 37.423 1.00 93.56 92 GLU A O 1
ATOM 767 N N . LYS A 1 93 ? -17.375 2.459 36.228 1.00 92.81 93 LYS A N 1
ATOM 768 C CA . LYS A 1 93 ? -18.672 2.875 35.704 1.00 92.81 93 LYS A CA 1
ATOM 769 C C . LYS A 1 93 ? -19.639 1.703 35.766 1.00 92.81 93 LYS A C 1
ATOM 771 O O . LYS A 1 93 ? -19.347 0.639 35.228 1.00 92.81 93 LYS A O 1
ATOM 776 N N . VAL A 1 94 ? -20.788 1.915 36.395 1.00 94.38 94 VAL A N 1
ATOM 777 C CA . VAL A 1 94 ? -21.894 0.952 36.419 1.00 94.38 94 VAL A CA 1
ATOM 778 C C . VAL A 1 94 ? -22.900 1.351 35.345 1.00 94.38 94 VAL A C 1
ATOM 780 O O . VAL A 1 94 ? -23.259 2.520 35.234 1.00 94.38 94 VAL A O 1
ATOM 783 N N . ILE A 1 95 ? -23.318 0.388 34.532 1.00 93.44 95 ILE A N 1
ATOM 784 C CA . ILE A 1 95 ? -24.195 0.563 33.375 1.00 93.44 95 ILE A CA 1
ATOM 785 C C . ILE A 1 95 ? -25.360 -0.407 33.537 1.00 93.44 95 ILE A C 1
ATOM 787 O O . ILE A 1 95 ? -25.149 -1.603 33.724 1.00 93.44 95 ILE A O 1
ATOM 791 N N . ARG A 1 96 ? -26.597 0.079 33.450 1.00 92.31 96 ARG A N 1
ATOM 792 C CA . ARG A 1 96 ? -27.777 -0.797 33.420 1.00 92.31 96 ARG A CA 1
ATOM 793 C C . ARG A 1 96 ? -27.975 -1.340 32.008 1.00 92.31 96 ARG A C 1
ATOM 795 O O . ARG A 1 96 ? -27.958 -0.565 31.051 1.00 92.31 96 ARG A O 1
ATOM 802 N N . LYS A 1 97 ? -28.165 -2.657 31.872 1.00 91.62 97 LYS A N 1
ATOM 803 C CA . LYS A 1 97 ? -28.298 -3.305 30.555 1.00 91.62 97 LYS A CA 1
ATOM 804 C C . LYS A 1 97 ? -29.544 -2.848 29.794 1.00 91.62 97 LYS A C 1
ATOM 806 O O . LYS A 1 97 ? -29.481 -2.706 28.578 1.00 91.62 97 LYS A O 1
ATOM 811 N N . ASP A 1 98 ? -30.623 -2.539 30.507 1.00 89.31 98 ASP A N 1
ATOM 812 C CA . ASP A 1 98 ? -31.908 -2.176 29.894 1.00 89.31 98 ASP A CA 1
ATOM 813 C C . ASP A 1 98 ? -31.958 -0.731 29.383 1.00 89.31 98 ASP A C 1
ATOM 815 O O . ASP A 1 98 ? -32.782 -0.396 28.535 1.00 89.31 98 ASP A O 1
ATOM 819 N N . SER A 1 99 ? -31.087 0.143 29.895 1.00 87.81 99 SER A N 1
ATOM 820 C CA . SER A 1 99 ? -31.094 1.574 29.567 1.00 87.81 99 SER A CA 1
ATOM 821 C C . SER A 1 99 ? -29.944 2.009 28.664 1.00 87.81 99 SER A C 1
ATOM 823 O O . SER A 1 99 ? -29.841 3.196 28.356 1.00 87.81 99 SER A O 1
ATOM 825 N N . VAL A 1 100 ? -29.050 1.095 28.276 1.00 92.75 100 VAL A N 1
ATOM 826 C CA . VAL A 1 100 ? -27.879 1.438 27.464 1.00 92.75 100 VAL A CA 1
ATOM 827 C C . VAL A 1 100 ? -28.202 1.355 25.973 1.00 92.75 100 VAL A C 1
ATOM 829 O O . VAL A 1 100 ? -28.617 0.321 25.451 1.00 92.75 100 VAL A O 1
ATOM 832 N N . GLY A 1 101 ? -27.976 2.455 25.258 1.00 93.19 101 GLY A N 1
ATOM 833 C CA . GLY A 1 101 ? -27.976 2.461 23.801 1.00 93.19 101 GLY A CA 1
ATOM 834 C C . GLY A 1 101 ? -26.719 1.776 23.268 1.00 93.19 101 GLY A C 1
ATOM 835 O O . GLY A 1 101 ? -25.614 2.021 23.749 1.00 93.19 101 GLY A O 1
ATOM 836 N N . LEU A 1 102 ? -26.871 0.915 22.264 1.00 94.75 102 LEU A N 1
ATOM 837 C CA . LEU A 1 102 ? -25.764 0.153 21.686 1.00 94.75 102 LEU A CA 1
ATOM 838 C C . LEU A 1 102 ? -25.589 0.513 20.216 1.00 94.75 102 LEU A C 1
ATOM 840 O O . LEU A 1 102 ? -26.518 0.377 19.422 1.00 94.75 102 LEU A O 1
ATOM 844 N N . THR A 1 103 ? -24.381 0.930 19.832 1.00 94.75 103 THR A N 1
ATOM 845 C CA . THR A 1 103 ? -24.037 1.161 18.421 1.00 94.75 103 THR A CA 1
ATOM 846 C C . THR A 1 103 ? -22.752 0.434 18.053 1.00 94.75 103 THR A C 1
ATOM 848 O O . THR A 1 103 ? -21.698 0.676 18.641 1.00 94.75 103 THR A O 1
ATOM 851 N N . TRP A 1 104 ? -22.815 -0.428 17.039 1.00 92.94 104 TRP A N 1
ATOM 852 C CA . TRP A 1 104 ? -21.628 -1.062 16.471 1.00 92.94 104 TRP A CA 1
ATOM 853 C C . TRP A 1 104 ? -20.893 -0.096 15.541 1.00 92.94 104 TRP A C 1
ATOM 855 O O . TRP A 1 104 ? -21.478 0.461 14.611 1.00 92.94 104 TRP A O 1
ATOM 865 N N . ILE A 1 105 ? -19.595 0.073 15.760 1.00 91.06 105 ILE A N 1
ATOM 866 C CA . ILE A 1 105 ? -18.723 0.911 14.945 1.00 91.06 105 ILE A CA 1
ATOM 867 C C . ILE A 1 105 ? -17.725 -0.003 14.224 1.00 91.06 105 ILE A C 1
ATOM 869 O O . ILE A 1 105 ? -16.884 -0.631 14.877 1.00 91.06 105 ILE A O 1
ATOM 873 N N . PRO A 1 106 ? -17.794 -0.088 12.883 1.00 85.00 106 PRO A N 1
ATOM 874 C CA . PRO A 1 106 ? -16.927 -0.968 12.115 1.00 85.00 106 PRO A CA 1
ATOM 875 C C . PRO A 1 106 ? -15.463 -0.495 12.138 1.00 85.00 106 PRO A C 1
ATOM 877 O O . PRO A 1 106 ? -15.193 0.696 12.336 1.00 85.00 106 PRO A O 1
ATOM 880 N N . PRO A 1 107 ? -14.509 -1.413 11.904 1.00 83.44 107 PRO A N 1
ATOM 881 C CA . PRO A 1 107 ? -13.094 -1.080 11.844 1.00 83.44 107 PRO A CA 1
ATOM 882 C C . PRO A 1 107 ? -12.783 -0.116 10.694 1.00 83.44 107 PRO A C 1
ATOM 884 O O . PRO A 1 107 ? -13.275 -0.251 9.576 1.00 83.44 107 PRO A O 1
ATOM 887 N N . HIS A 1 108 ? -11.937 0.869 10.982 1.00 80.81 108 HIS A N 1
ATOM 888 C CA . HIS A 1 108 ? -11.456 1.873 10.048 1.00 80.81 108 HIS A CA 1
ATOM 889 C C . HIS A 1 108 ? -10.035 2.302 10.457 1.00 80.81 108 HIS A C 1
ATOM 891 O O . HIS A 1 108 ? -9.810 2.585 11.641 1.00 80.81 108 HIS A O 1
ATOM 897 N N . PRO A 1 109 ? -9.063 2.452 9.536 1.00 73.12 109 PRO A N 1
ATOM 898 C CA . PRO A 1 109 ? -7.648 2.574 9.888 1.00 73.12 109 PRO A CA 1
ATOM 899 C C . PRO A 1 109 ? -7.403 3.886 10.619 1.00 73.12 109 PRO A C 1
ATOM 901 O O . PRO A 1 109 ? -6.775 3.932 11.670 1.00 73.12 109 PRO A O 1
ATOM 904 N N . PHE A 1 110 ? -8.009 4.945 10.091 1.00 76.44 110 PHE A N 1
ATOM 905 C CA . PHE A 1 110 ? -7.854 6.294 10.604 1.00 76.44 110 PHE A CA 1
ATOM 906 C C . PHE A 1 110 ? -8.773 6.612 11.789 1.00 76.44 110 PHE A C 1
ATOM 908 O O . PHE A 1 110 ? -8.341 7.209 12.769 1.00 76.44 110 PHE A O 1
ATOM 915 N N . ARG A 1 111 ? -10.040 6.181 11.738 1.00 83.19 111 ARG A N 1
ATOM 916 C CA . ARG A 1 111 ? -11.062 6.558 12.724 1.00 83.19 111 ARG A CA 1
ATOM 917 C C . ARG A 1 111 ? -11.065 5.670 13.966 1.00 83.19 111 ARG A C 1
ATOM 919 O O . ARG A 1 111 ? -11.279 6.175 15.066 1.00 83.19 111 ARG A O 1
ATOM 926 N N . THR A 1 112 ? -10.791 4.374 13.829 1.00 83.50 112 THR A N 1
ATOM 927 C CA . THR A 1 112 ? -10.928 3.403 14.930 1.00 83.50 112 THR A CA 1
ATOM 928 C C . THR A 1 112 ? -9.647 2.630 15.248 1.00 83.50 112 THR A C 1
ATOM 930 O O . THR A 1 112 ? -9.706 1.662 16.003 1.00 83.50 112 THR A O 1
ATOM 933 N N . ALA A 1 113 ? -8.499 3.041 14.686 1.00 81.38 113 ALA A N 1
ATOM 934 C CA . ALA A 1 113 ? -7.241 2.283 14.740 1.00 81.38 113 ALA A CA 1
ATOM 935 C C . ALA A 1 113 ? -7.397 0.838 14.230 1.00 81.38 113 ALA A C 1
ATOM 937 O O . ALA A 1 113 ? -6.746 -0.083 14.712 1.00 81.38 113 ALA A O 1
ATOM 938 N N . ASN A 1 114 ? -8.295 0.653 13.260 1.00 80.94 114 ASN A N 1
ATOM 939 C CA . ASN A 1 114 ? -8.691 -0.632 12.696 1.00 80.94 114 ASN A CA 1
ATOM 940 C C . ASN A 1 114 ? -9.330 -1.633 13.675 1.00 80.94 114 ASN A C 1
ATOM 942 O O . ASN A 1 114 ? -9.490 -2.796 13.329 1.00 80.94 114 ASN A O 1
ATOM 946 N N . LEU A 1 115 ? -9.745 -1.206 14.867 1.00 86.75 115 LEU A N 1
ATOM 947 C CA . LEU A 1 115 ? -10.531 -2.048 15.767 1.00 86.75 115 LEU A CA 1
ATOM 948 C C . LEU A 1 115 ? -12.027 -1.833 15.538 1.00 86.75 115 LEU A C 1
ATOM 950 O O . LEU A 1 115 ? -12.455 -0.725 15.194 1.00 86.75 115 LEU A O 1
ATOM 954 N N . ALA A 1 116 ? -12.815 -2.887 15.734 1.00 89.44 116 ALA A N 1
ATOM 955 C CA . ALA A 1 116 ? -14.255 -2.754 15.904 1.00 89.44 116 ALA A CA 1
ATOM 956 C C . ALA A 1 116 ? -14.546 -2.224 17.312 1.00 89.44 116 ALA A C 1
ATOM 958 O O . ALA A 1 116 ? -13.857 -2.585 18.268 1.00 89.44 116 ALA A O 1
ATOM 959 N N . TRP A 1 117 ? -15.557 -1.368 17.435 1.00 93.25 117 TRP A N 1
ATOM 960 C CA . TRP A 1 117 ? -15.971 -0.810 18.719 1.00 93.25 117 TRP A CA 1
ATOM 961 C C . TRP A 1 117 ? -17.465 -0.987 18.925 1.00 93.25 117 TRP A C 1
ATOM 963 O O . TRP A 1 117 ? -18.249 -0.871 17.986 1.00 93.25 117 TRP A O 1
ATOM 973 N N . LEU A 1 118 ? -17.860 -1.199 20.172 1.00 95.19 118 LEU A N 1
ATOM 974 C CA . LEU A 1 118 ? -19.231 -1.077 20.624 1.00 95.19 118 LEU A CA 1
ATOM 975 C C . LEU A 1 118 ? -19.327 0.219 21.427 1.00 95.19 118 LEU A C 1
ATOM 977 O O . LEU A 1 118 ? -18.626 0.405 22.423 1.00 95.19 118 LEU A O 1
ATOM 981 N N . ARG A 1 119 ? -20.159 1.143 20.957 1.00 95.81 119 ARG A N 1
ATOM 982 C CA . ARG A 1 119 ? -20.500 2.355 21.691 1.00 95.81 119 ARG A CA 1
ATOM 983 C C . ARG A 1 119 ? -21.631 2.036 22.653 1.00 95.81 119 ARG A C 1
ATOM 985 O O . ARG A 1 119 ? -22.676 1.558 22.219 1.00 95.81 119 ARG A O 1
ATOM 992 N N . LEU A 1 120 ? -21.382 2.310 23.926 1.00 94.88 120 LEU A N 1
ATOM 993 C CA . LEU A 1 120 ? -22.327 2.225 25.026 1.00 94.88 120 LEU A CA 1
ATOM 994 C C . LEU A 1 120 ? -22.798 3.644 25.345 1.00 94.88 120 LEU A C 1
ATOM 996 O O . LEU A 1 120 ? -22.007 4.464 25.816 1.00 94.88 120 LEU A O 1
ATOM 1000 N N . ASP A 1 121 ? -24.056 3.939 25.053 1.00 93.56 121 ASP A N 1
ATOM 1001 C CA . ASP A 1 121 ? -24.709 5.214 25.325 1.00 93.56 121 ASP A CA 1
ATOM 1002 C C . ASP A 1 121 ? -25.544 5.089 26.600 1.00 93.56 121 ASP A C 1
ATOM 1004 O O . ASP A 1 121 ? -26.660 4.582 26.589 1.00 93.56 121 ASP A O 1
ATOM 1008 N N . ASP A 1 122 ? -24.963 5.518 27.714 1.00 90.31 122 ASP A N 1
ATOM 1009 C CA . ASP A 1 122 ? -25.578 5.503 29.041 1.00 90.31 122 ASP A CA 1
ATOM 1010 C C . ASP A 1 122 ? -25.918 6.947 29.471 1.00 90.31 122 ASP A C 1
ATOM 1012 O O . ASP A 1 122 ? -25.209 7.866 29.044 1.00 90.31 122 ASP A O 1
ATOM 1016 N N . PRO A 1 123 ? -26.941 7.195 30.318 1.00 85.94 123 PRO A N 1
ATOM 1017 C CA . PRO A 1 123 ? -27.319 8.550 30.731 1.00 85.94 123 PRO A CA 1
ATOM 1018 C C . PRO A 1 123 ? -26.186 9.361 31.365 1.00 85.94 123 PRO A C 1
ATOM 1020 O O . PRO A 1 123 ? -26.176 10.583 31.261 1.00 85.94 123 PRO A O 1
ATOM 1023 N N . THR A 1 124 ? -25.202 8.704 31.984 1.00 86.50 124 THR A N 1
ATOM 1024 C CA . THR A 1 124 ? -24.043 9.394 32.574 1.00 86.50 124 THR A CA 1
ATOM 1025 C C . THR A 1 124 ? -22.929 9.687 31.557 1.00 86.50 124 THR A C 1
ATOM 1027 O O . THR A 1 124 ? -21.930 10.322 31.889 1.00 86.50 124 THR A O 1
ATOM 1030 N N . GLY A 1 125 ? -23.069 9.218 30.314 1.00 89.25 125 GLY A N 1
ATOM 1031 C CA . GLY A 1 125 ? -22.188 9.529 29.193 1.00 89.25 125 GLY A CA 1
ATOM 1032 C C . GLY A 1 125 ? -21.860 8.325 28.308 1.00 89.25 125 GLY A C 1
ATOM 1033 O O . GLY A 1 125 ? -21.887 7.169 28.739 1.00 89.25 125 GLY A O 1
ATOM 1034 N N . SER A 1 126 ? -21.484 8.609 27.064 1.00 93.44 126 SER A N 1
ATOM 1035 C CA . SER A 1 126 ? -21.106 7.598 26.078 1.00 93.44 126 SER A CA 1
ATOM 1036 C C . SER A 1 126 ? -19.672 7.095 26.265 1.00 93.44 126 SER A C 1
ATOM 1038 O O . SER A 1 126 ? -18.748 7.880 26.490 1.00 93.44 126 SER A O 1
ATOM 1040 N N . LEU A 1 127 ? -19.457 5.797 26.063 1.00 94.44 127 LEU A N 1
ATOM 1041 C CA . LEU A 1 127 ? -18.134 5.175 26.079 1.00 94.44 127 LEU A CA 1
ATOM 1042 C C . LEU A 1 127 ? -17.981 4.189 24.919 1.00 94.44 127 LEU A C 1
ATOM 1044 O O . LEU A 1 127 ? -18.949 3.580 24.476 1.00 94.44 127 LEU A O 1
ATOM 1048 N N . LEU A 1 128 ? -16.758 4.014 24.431 1.00 94.88 128 LEU A N 1
ATOM 1049 C CA . LEU A 1 128 ? -16.422 2.991 23.451 1.00 94.88 128 LEU A CA 1
ATOM 1050 C C . LEU A 1 128 ? -15.691 1.841 24.134 1.00 94.88 128 LEU A C 1
ATOM 1052 O O . LEU A 1 128 ? -14.710 2.077 24.844 1.00 94.88 128 LEU A O 1
ATOM 1056 N N . ILE A 1 129 ? -16.126 0.615 23.855 1.00 95.12 129 ILE A N 1
ATOM 1057 C CA . ILE A 1 129 ? -15.423 -0.606 24.247 1.00 95.12 129 ILE A CA 1
ATOM 1058 C C . ILE A 1 129 ? -15.047 -1.438 23.018 1.00 95.12 129 ILE A C 1
ATOM 1060 O O . ILE A 1 129 ? -15.787 -1.495 22.037 1.00 95.12 129 ILE A O 1
ATOM 1064 N N . CYS A 1 130 ? -13.889 -2.082 23.063 1.00 93.50 130 CYS A N 1
ATOM 1065 C CA . CYS A 1 130 ? -13.465 -3.094 22.099 1.00 93.50 130 CYS A CA 1
ATOM 1066 C C . CYS A 1 130 ? -12.944 -4.317 22.855 1.00 93.50 130 CYS A C 1
ATOM 1068 O O . CYS A 1 130 ? -12.506 -4.195 24.002 1.00 93.50 130 CYS A O 1
ATOM 1070 N N . ALA A 1 131 ? -12.987 -5.502 22.245 1.00 91.88 131 ALA A N 1
ATOM 1071 C CA . ALA A 1 131 ? -12.408 -6.674 22.886 1.00 91.88 131 ALA A CA 1
ATOM 1072 C C . ALA A 1 131 ? -10.881 -6.596 22.842 1.00 91.88 131 ALA A C 1
ATOM 1074 O O . ALA A 1 131 ? -10.274 -6.251 21.823 1.00 91.88 131 ALA A O 1
ATOM 1075 N N . GLU A 1 132 ? -10.257 -6.910 23.970 1.00 84.06 132 GLU A N 1
ATOM 1076 C CA . GLU A 1 132 ? -8.814 -6.844 24.130 1.00 84.06 132 GLU A CA 1
ATOM 1077 C C . GLU A 1 132 ? -8.186 -8.171 23.689 1.00 84.06 132 GLU A C 1
ATOM 1079 O O . GLU A 1 132 ? -8.062 -9.106 24.474 1.00 84.06 132 GLU A O 1
ATOM 1084 N N . THR A 1 133 ? -7.807 -8.266 22.417 1.00 67.31 133 THR A N 1
ATOM 1085 C CA . THR A 1 133 ? -7.212 -9.482 21.842 1.00 67.31 133 THR A CA 1
ATOM 1086 C C . THR A 1 133 ? -5.898 -9.166 21.131 1.00 67.31 133 THR A C 1
ATOM 1088 O O . THR A 1 133 ? -5.781 -9.359 19.919 1.00 67.31 133 THR A O 1
ATOM 1091 N N . LEU A 1 134 ? -4.892 -8.665 21.865 1.00 63.28 134 LEU A N 1
ATOM 1092 C CA . LEU A 1 134 ? -3.554 -8.398 21.299 1.00 63.28 134 LEU A CA 1
ATOM 1093 C C . LEU A 1 134 ? -3.641 -7.479 20.035 1.00 63.28 134 LEU A C 1
ATOM 1095 O O . LEU A 1 134 ? -4.708 -6.926 19.759 1.00 63.28 134 LEU A O 1
ATOM 1099 N N . PRO A 1 135 ? -2.577 -7.192 19.256 1.00 64.25 135 PRO A N 1
ATOM 1100 C CA . PRO A 1 135 ? -2.715 -6.345 18.064 1.00 64.25 135 PRO A CA 1
ATOM 1101 C C . PRO A 1 135 ? -3.292 -7.126 16.868 1.00 64.25 135 PRO A C 1
ATOM 1103 O O . PRO A 1 135 ? -2.831 -6.955 15.744 1.00 64.25 135 PRO A O 1
ATOM 1106 N N . GLN A 1 136 ? -4.279 -8.002 17.099 1.00 74.56 136 GLN A N 1
ATOM 1107 C CA . GLN A 1 136 ? -4.987 -8.747 16.057 1.00 74.56 136 GLN A CA 1
ATOM 1108 C C . GLN A 1 136 ? -6.415 -8.193 15.894 1.00 74.56 136 GLN A C 1
ATOM 1110 O O . GLN A 1 136 ? -7.326 -8.603 16.619 1.00 74.56 136 GLN A O 1
ATOM 1115 N N . PRO A 1 137 ? -6.648 -7.281 14.927 1.00 75.12 137 PRO A N 1
ATOM 1116 C CA . PRO A 1 137 ? -7.964 -6.692 14.673 1.00 75.12 137 PRO A CA 1
ATOM 1117 C C . PRO A 1 137 ? -9.073 -7.717 14.426 1.00 75.12 137 PRO A C 1
ATOM 1119 O O . PRO A 1 137 ? -10.214 -7.506 14.833 1.00 75.12 137 PRO A O 1
ATOM 1122 N N . LYS A 1 138 ? -8.726 -8.839 13.779 1.00 78.00 138 LYS A N 1
ATOM 1123 C CA . LYS A 1 138 ? -9.652 -9.935 13.477 1.00 78.00 138 LYS A CA 1
ATOM 1124 C C . LYS A 1 138 ? -10.199 -10.574 14.756 1.00 78.00 138 LYS A C 1
ATOM 1126 O O . LYS A 1 138 ? -11.407 -10.532 14.974 1.00 78.00 138 LYS A O 1
ATOM 1131 N N . ALA A 1 139 ? -9.305 -11.060 15.619 1.00 80.38 139 ALA A N 1
ATOM 1132 C CA . ALA A 1 139 ? -9.670 -11.649 16.905 1.00 80.38 139 ALA A CA 1
ATOM 1133 C C . ALA A 1 139 ? -10.466 -10.659 17.771 1.00 80.38 139 ALA A C 1
ATOM 1135 O O . ALA A 1 139 ? -11.411 -11.049 18.450 1.00 80.38 139 ALA A O 1
ATOM 1136 N N . SER A 1 140 ? -10.146 -9.362 17.684 1.00 83.81 140 SER A N 1
ATOM 1137 C CA . SER A 1 140 ? -10.810 -8.323 18.484 1.00 83.81 140 SER A CA 1
ATOM 1138 C C . SER A 1 140 ? -12.255 -8.142 18.053 1.00 83.81 140 SER A C 1
ATOM 1140 O O . SER A 1 140 ? -13.150 -7.992 18.879 1.00 83.81 140 SER A O 1
ATOM 1142 N N . ARG A 1 141 ? -12.506 -8.204 16.746 1.00 86.06 141 ARG A N 1
ATOM 1143 C CA . ARG A 1 141 ? -13.850 -8.090 16.193 1.00 86.06 141 ARG A CA 1
ATOM 1144 C C . ARG A 1 141 ? -14.725 -9.290 16.562 1.00 86.06 141 ARG A C 1
ATOM 1146 O O . ARG A 1 141 ? -15.860 -9.085 16.979 1.00 86.06 141 ARG A O 1
ATOM 1153 N N . GLU A 1 142 ? -14.202 -10.505 16.426 1.00 86.31 142 GLU A N 1
ATOM 1154 C CA . GLU A 1 142 ? -14.919 -11.741 16.775 1.00 86.31 142 GLU A CA 1
ATOM 1155 C C . GLU A 1 142 ? -15.217 -11.796 18.276 1.00 86.31 142 GLU A C 1
ATOM 1157 O O . GLU A 1 142 ? -16.377 -11.911 18.668 1.00 86.31 142 GLU A O 1
ATOM 1162 N N . ALA A 1 143 ? -14.208 -11.554 19.117 1.00 88.94 143 ALA A N 1
ATOM 1163 C CA . ALA A 1 143 ? -14.387 -11.513 20.564 1.00 88.94 143 ALA A CA 1
ATOM 1164 C C . ALA A 1 143 ? -15.350 -10.399 21.009 1.00 88.94 143 ALA A C 1
ATOM 1166 O O . ALA A 1 143 ? -16.090 -10.577 21.976 1.00 88.94 143 ALA A O 1
ATOM 1167 N N . LEU A 1 144 ? -15.384 -9.256 20.310 1.00 92.56 144 LEU A N 1
ATOM 1168 C CA . LEU A 1 144 ? -16.351 -8.194 20.595 1.00 92.56 144 LEU A CA 1
ATOM 1169 C C . LEU A 1 144 ? -17.771 -8.591 20.180 1.00 92.56 144 LEU A C 1
ATOM 1171 O O . LEU A 1 144 ? -18.720 -8.252 20.883 1.00 92.56 144 LEU A O 1
ATOM 1175 N N . ALA A 1 145 ? -17.931 -9.299 19.060 1.00 90.50 145 ALA A N 1
ATOM 1176 C CA . ALA A 1 145 ? -19.224 -9.824 18.636 1.00 90.50 145 ALA A CA 1
ATOM 1177 C C . ALA A 1 145 ? -19.753 -10.868 19.633 1.00 90.50 145 ALA A C 1
ATOM 1179 O O . ALA A 1 145 ? -20.931 -10.828 19.986 1.00 90.50 145 ALA A O 1
ATOM 1180 N N . ASP A 1 146 ? -18.887 -11.749 20.133 1.00 90.50 146 ASP A N 1
ATOM 1181 C CA . ASP A 1 146 ? -19.247 -12.747 21.143 1.00 90.50 146 ASP A CA 1
ATOM 1182 C C . ASP A 1 146 ? -19.570 -12.104 22.493 1.00 90.50 146 ASP A C 1
ATOM 1184 O O . ASP A 1 146 ? -20.576 -12.453 23.111 1.00 90.50 146 ASP A O 1
ATOM 1188 N N . LEU A 1 147 ? -18.791 -11.099 22.913 1.00 92.69 147 LEU A N 1
ATOM 1189 C CA . LEU A 1 147 ? -19.103 -10.271 24.081 1.00 92.69 147 LEU A CA 1
ATOM 1190 C C . LEU A 1 147 ? -20.477 -9.613 23.923 1.00 92.69 147 LEU A C 1
ATOM 1192 O O . LEU A 1 147 ? -21.308 -9.717 24.822 1.00 92.69 147 LEU A O 1
ATOM 1196 N N . ALA A 1 148 ? -20.746 -8.975 22.781 1.00 93.06 148 ALA A N 1
ATOM 1197 C CA . ALA A 1 148 ? -22.014 -8.295 22.539 1.00 93.06 148 ALA A CA 1
ATOM 1198 C C . ALA A 1 148 ? -23.205 -9.264 22.596 1.00 93.06 148 ALA A C 1
ATOM 1200 O O . ALA A 1 148 ? -24.197 -8.949 23.243 1.00 93.06 148 ALA A O 1
ATOM 1201 N N . LYS A 1 149 ? -23.094 -10.459 21.998 1.00 91.56 149 LYS A N 1
ATOM 1202 C CA . LYS A 1 149 ? -24.138 -11.499 22.073 1.00 91.56 149 LYS A CA 1
ATOM 1203 C C . LYS A 1 149 ? -24.340 -12.025 23.493 1.00 91.56 149 LYS A C 1
ATOM 1205 O O . LYS A 1 149 ? -25.471 -12.277 23.892 1.00 91.56 149 LYS A O 1
ATOM 1210 N N . ALA A 1 150 ? -23.251 -12.217 24.236 1.00 91.50 150 ALA A N 1
ATOM 1211 C CA . ALA A 1 150 ? -23.290 -12.756 25.590 1.00 91.50 150 ALA A CA 1
ATOM 1212 C C . ALA A 1 150 ? -23.907 -11.778 26.596 1.00 91.50 150 ALA A C 1
ATOM 1214 O O . ALA A 1 150 ? -24.618 -12.203 27.503 1.00 91.50 150 ALA A O 1
ATOM 1215 N N . VAL A 1 151 ? -23.605 -10.490 26.441 1.00 92.00 151 VAL A N 1
ATOM 1216 C CA . VAL A 1 151 ? -23.999 -9.436 27.378 1.00 92.00 151 VAL A CA 1
ATOM 1217 C C . VAL A 1 151 ? -25.338 -8.800 26.999 1.00 92.00 151 VAL A C 1
ATOM 1219 O O . VAL A 1 151 ? -26.128 -8.465 27.879 1.00 92.00 151 VAL A O 1
ATOM 1222 N N . PHE A 1 152 ? -25.598 -8.651 25.699 1.00 92.38 152 PHE A N 1
ATOM 1223 C CA . PHE A 1 152 ? -26.769 -7.978 25.143 1.00 92.38 152 PHE A CA 1
ATOM 1224 C C . PHE A 1 152 ? -27.468 -8.886 24.117 1.00 92.38 152 PHE A C 1
ATOM 1226 O O . PHE A 1 152 ? -27.377 -8.648 22.910 1.00 92.38 152 PHE A O 1
ATOM 1233 N N . PRO A 1 153 ? -28.194 -9.928 24.558 1.00 87.94 153 PRO A N 1
ATOM 1234 C CA . PRO A 1 153 ? -28.769 -10.936 23.660 1.00 87.94 153 PRO A CA 1
ATOM 1235 C C . PRO A 1 153 ? -29.775 -10.359 22.649 1.00 87.94 153 PRO A C 1
ATOM 1237 O O . PRO A 1 153 ? -29.955 -10.911 21.566 1.00 87.94 153 PRO A O 1
ATOM 1240 N N . HIS A 1 154 ? -30.405 -9.224 22.967 1.00 89.50 154 HIS A N 1
ATOM 1241 C CA . HIS A 1 154 ? -31.342 -8.534 22.076 1.00 89.50 154 HIS A CA 1
ATOM 1242 C C . HIS A 1 154 ? -30.664 -7.602 21.058 1.00 89.50 154 HIS A C 1
ATOM 1244 O O . HIS A 1 154 ? -31.326 -7.096 20.148 1.00 89.50 154 HIS A O 1
ATOM 1250 N N . PHE A 1 155 ? -29.352 -7.371 21.172 1.00 90.94 155 PHE A N 1
ATOM 1251 C CA . PHE A 1 155 ? -28.625 -6.518 20.242 1.00 90.94 155 PHE A CA 1
ATOM 1252 C C . PHE A 1 155 ? -28.389 -7.236 18.910 1.00 90.94 155 PHE A C 1
ATOM 1254 O O . PHE A 1 155 ? -27.660 -8.226 18.818 1.00 90.94 155 PHE A O 1
ATOM 1261 N N . ARG A 1 156 ? -28.983 -6.707 17.837 1.00 88.25 156 ARG A N 1
ATOM 1262 C CA . ARG A 1 156 ? -28.769 -7.225 16.483 1.00 88.25 156 ARG A CA 1
ATOM 1263 C C . ARG A 1 156 ? -27.444 -6.714 15.934 1.00 88.25 156 ARG A C 1
ATOM 1265 O O . ARG A 1 156 ? -27.332 -5.560 15.526 1.00 88.25 156 ARG A O 1
ATOM 1272 N N . LEU A 1 157 ? -26.451 -7.597 15.889 1.00 87.62 157 LEU A N 1
ATOM 1273 C CA . LEU A 1 157 ? -25.186 -7.305 15.226 1.00 87.62 157 LEU A CA 1
ATOM 1274 C C . LEU A 1 157 ? -25.416 -7.015 13.733 1.00 87.62 157 LEU A C 1
ATOM 1276 O O . LEU A 1 157 ? -26.169 -7.742 13.078 1.00 87.62 157 LEU A O 1
ATOM 1280 N N . PRO A 1 158 ? -24.759 -5.987 13.170 1.00 84.31 158 PRO A N 1
ATOM 1281 C CA . PRO A 1 158 ? -24.855 -5.717 11.745 1.00 84.31 158 PRO A CA 1
ATOM 1282 C C . PRO A 1 158 ? -24.269 -6.875 10.927 1.00 84.31 158 PRO A C 1
ATOM 1284 O O . PRO A 1 158 ? -23.334 -7.561 11.355 1.00 84.31 158 PRO A O 1
ATOM 1287 N N . GLN A 1 159 ? -24.802 -7.072 9.719 1.00 71.94 159 GLN A N 1
ATOM 1288 C CA . GLN A 1 159 ? -24.234 -8.015 8.754 1.00 71.94 159 GLN A CA 1
ATOM 1289 C C . GLN A 1 159 ? -22.749 -7.688 8.544 1.00 71.94 159 GLN A C 1
ATOM 1291 O O . GLN A 1 159 ? -22.387 -6.526 8.368 1.00 71.94 159 GLN A O 1
ATOM 1296 N N . GLY A 1 160 ? -21.873 -8.691 8.615 1.00 70.50 160 GLY A N 1
ATOM 1297 C CA . GLY A 1 160 ? -20.427 -8.465 8.526 1.00 70.50 160 GLY A CA 1
ATOM 1298 C C . GLY A 1 160 ? -19.683 -8.379 9.863 1.00 70.50 160 GLY A C 1
ATOM 1299 O O . GLY A 1 160 ? -18.454 -8.461 9.873 1.00 70.50 160 GLY A O 1
ATOM 1300 N N . ALA A 1 161 ? -20.386 -8.234 10.996 1.00 72.75 161 ALA A N 1
ATOM 1301 C CA . ALA A 1 161 ? -19.748 -8.069 12.308 1.00 72.75 161 ALA A CA 1
ATOM 1302 C C . ALA A 1 161 ? -18.941 -9.301 12.751 1.00 72.75 161 ALA A C 1
ATOM 1304 O O . ALA A 1 161 ? -17.923 -9.140 13.413 1.00 72.75 161 ALA A O 1
ATOM 1305 N N . ALA A 1 162 ? -19.362 -10.503 12.345 1.00 66.19 162 ALA A N 1
ATOM 1306 C CA . ALA A 1 162 ? -18.716 -11.772 12.697 1.00 66.19 162 ALA A CA 1
ATOM 1307 C C . ALA A 1 162 ? -18.112 -12.525 11.496 1.00 66.19 162 ALA A C 1
ATOM 1309 O O . ALA A 1 162 ? -17.487 -13.561 11.681 1.00 66.19 162 ALA A O 1
ATOM 1310 N N . THR A 1 163 ? -18.298 -12.051 10.260 1.00 64.00 163 THR A N 1
ATOM 1311 C CA . THR A 1 163 ? -17.802 -12.766 9.072 1.00 64.00 163 THR A CA 1
ATOM 1312 C C . THR A 1 163 ? -16.406 -12.305 8.687 1.00 64.00 163 THR A C 1
ATOM 1314 O O . THR A 1 163 ? -16.126 -11.105 8.574 1.00 64.00 163 THR A O 1
ATOM 1317 N N . GLU A 1 164 ? -15.528 -13.269 8.440 1.00 65.50 164 GLU A N 1
ATOM 1318 C CA . GLU A 1 164 ? -14.199 -13.040 7.888 1.00 65.50 164 GLU A CA 1
ATOM 1319 C C . GLU A 1 164 ? -14.293 -12.388 6.507 1.00 65.50 164 GLU A C 1
ATOM 1321 O O . GLU A 1 164 ? -14.994 -12.872 5.617 1.00 65.50 164 GLU A O 1
ATOM 1326 N N . PHE A 1 165 ? -13.585 -11.274 6.325 1.00 68.38 165 PHE A N 1
ATOM 1327 C CA . PHE A 1 165 ? -13.320 -10.790 4.981 1.00 68.38 165 PHE A CA 1
ATOM 1328 C C . PHE A 1 165 ? -12.235 -11.681 4.378 1.00 68.38 165 PHE A C 1
ATOM 1330 O O . PHE A 1 165 ? -11.142 -11.764 4.935 1.00 68.38 165 PHE A O 1
ATOM 1337 N N . SER A 1 166 ? -12.531 -12.329 3.252 1.00 76.00 166 SER A N 1
ATOM 1338 C CA . SER A 1 166 ? -11.518 -13.018 2.454 1.00 76.00 166 SER A CA 1
ATOM 1339 C C . SER A 1 166 ? -11.278 -12.255 1.157 1.00 76.00 166 SER A C 1
ATOM 1341 O O . SER A 1 166 ? -12.219 -11.964 0.410 1.00 76.00 166 SER A O 1
ATOM 1343 N N . LEU A 1 167 ? -10.004 -11.956 0.890 1.00 77.94 167 LEU A N 1
ATOM 1344 C CA . LEU A 1 167 ? -9.540 -11.275 -0.322 1.00 77.94 167 LEU A CA 1
ATOM 1345 C C . LEU A 1 167 ? -10.005 -11.991 -1.595 1.00 77.94 167 LEU A C 1
ATOM 1347 O O . LEU A 1 167 ? -10.325 -11.332 -2.583 1.00 77.94 167 LEU A O 1
ATOM 1351 N N . GLU A 1 168 ? -10.073 -13.321 -1.561 1.00 82.56 168 GLU A N 1
ATOM 1352 C CA . GLU A 1 168 ? -10.419 -14.155 -2.716 1.00 82.56 168 GLU A CA 1
ATOM 1353 C C . GLU A 1 168 ? -11.921 -14.158 -3.035 1.00 82.56 168 GLU A C 1
ATOM 1355 O O . GLU A 1 168 ? -12.319 -14.511 -4.137 1.00 82.56 168 GLU A O 1
ATOM 1360 N N . LYS A 1 169 ? -12.774 -13.752 -2.085 1.00 82.81 169 LYS A N 1
ATOM 1361 C CA . LYS A 1 169 ? -14.236 -13.738 -2.264 1.00 82.81 169 LYS A CA 1
ATOM 1362 C C . LYS A 1 169 ? -14.756 -12.376 -2.706 1.00 82.81 169 LYS A C 1
ATOM 1364 O O . LYS A 1 169 ? -15.880 -12.273 -3.194 1.00 82.81 169 LYS A O 1
ATOM 1369 N N . ASN A 1 170 ? -13.968 -11.316 -2.531 1.00 86.12 170 ASN A N 1
ATOM 1370 C CA . ASN A 1 170 ? -14.376 -9.971 -2.903 1.00 86.12 170 ASN A CA 1
ATOM 1371 C C . ASN A 1 170 ? -13.868 -9.610 -4.309 1.00 86.12 170 ASN A C 1
ATOM 1373 O O . ASN A 1 170 ? -12.672 -9.573 -4.593 1.00 86.12 170 ASN A O 1
ATOM 1377 N N . ARG A 1 171 ? -14.810 -9.291 -5.204 1.00 90.94 171 ARG A N 1
ATOM 1378 C CA . ARG A 1 171 ? -14.518 -8.952 -6.606 1.00 90.94 171 ARG A CA 1
ATOM 1379 C C . ARG A 1 171 ? -13.561 -7.764 -6.769 1.00 90.94 171 ARG A C 1
ATOM 1381 O O . ARG A 1 171 ? -12.784 -7.734 -7.721 1.00 90.94 171 ARG A O 1
ATOM 1388 N N . TYR A 1 172 ? -13.604 -6.782 -5.866 1.00 92.12 172 TYR A N 1
ATOM 1389 C CA . TYR A 1 172 ? -12.771 -5.583 -5.955 1.00 92.12 172 TYR A CA 1
ATOM 1390 C C . TYR A 1 172 ? -11.324 -5.876 -5.560 1.00 92.12 172 TYR A C 1
ATOM 1392 O O . TYR A 1 172 ? -10.416 -5.429 -6.260 1.00 92.12 172 TYR A O 1
ATOM 1400 N N . SER A 1 173 ? -11.099 -6.663 -4.501 1.00 91.56 173 SER A N 1
ATOM 1401 C CA . SER A 1 173 ? -9.749 -7.113 -4.138 1.00 91.56 173 SER A CA 1
ATOM 1402 C C . SER A 1 173 ? -9.163 -8.058 -5.180 1.00 91.56 173 SER A C 1
ATOM 1404 O O . SER A 1 173 ? -8.003 -7.888 -5.541 1.00 91.56 173 SER A O 1
ATOM 1406 N N . LEU A 1 174 ? -9.962 -8.982 -5.728 1.00 93.19 174 LEU A N 1
ATOM 1407 C CA . LEU A 1 174 ? -9.532 -9.838 -6.839 1.00 93.19 174 LEU A CA 1
ATOM 1408 C C . LEU A 1 174 ? -9.106 -9.018 -8.058 1.00 93.19 174 LEU A C 1
ATOM 1410 O O . LEU A 1 174 ? -8.034 -9.247 -8.608 1.00 93.19 174 LEU A O 1
ATOM 1414 N N . THR A 1 175 ? -9.907 -8.024 -8.453 1.00 94.75 175 THR A N 1
ATOM 1415 C CA . THR A 1 175 ? -9.567 -7.153 -9.590 1.00 94.75 175 THR A CA 1
ATOM 1416 C C . THR A 1 175 ? -8.256 -6.407 -9.338 1.00 94.75 175 THR A C 1
ATOM 1418 O O . THR A 1 175 ? -7.399 -6.365 -10.215 1.00 94.75 175 THR A O 1
ATOM 1421 N N . ALA A 1 176 ? -8.071 -5.844 -8.138 1.00 94.88 176 ALA A N 1
ATOM 1422 C CA . ALA A 1 176 ? -6.831 -5.155 -7.784 1.00 94.88 176 ALA A CA 1
ATOM 1423 C C . ALA A 1 176 ? -5.620 -6.101 -7.803 1.00 94.88 176 ALA A C 1
ATOM 1425 O O . ALA A 1 176 ? -4.568 -5.728 -8.316 1.00 94.88 176 ALA A O 1
ATOM 1426 N N . MET A 1 177 ? -5.779 -7.330 -7.304 1.00 94.50 177 MET A N 1
ATOM 1427 C CA . MET A 1 177 ? -4.729 -8.348 -7.322 1.00 94.50 177 MET A CA 1
ATOM 1428 C C . MET A 1 177 ? -4.357 -8.761 -8.751 1.00 94.50 177 MET A C 1
ATOM 1430 O O . MET A 1 177 ? -3.177 -8.815 -9.083 1.00 94.50 177 MET A O 1
ATOM 1434 N N . LEU A 1 178 ? -5.348 -9.001 -9.613 1.00 95.88 178 LEU A N 1
ATOM 1435 C CA . LEU A 1 178 ? -5.117 -9.348 -11.017 1.00 95.88 178 LEU A CA 1
ATOM 1436 C C . LEU A 1 178 ? -4.402 -8.223 -11.768 1.00 95.88 178 LEU A C 1
ATOM 1438 O O . LEU A 1 178 ? -3.457 -8.492 -12.502 1.00 95.88 178 LEU A O 1
ATOM 1442 N N . LEU A 1 179 ? -4.809 -6.968 -11.554 1.00 96.50 179 LEU A N 1
ATOM 1443 C CA . LEU A 1 179 ? -4.138 -5.810 -12.150 1.00 96.50 179 LEU A CA 1
ATOM 1444 C C . LEU A 1 179 ? -2.694 -5.678 -11.661 1.00 96.50 179 LEU A C 1
ATOM 1446 O O . LEU A 1 179 ? -1.799 -5.471 -12.474 1.00 96.50 179 LEU A O 1
ATOM 1450 N N . PHE A 1 180 ? -2.461 -5.838 -10.356 1.00 95.75 180 PHE A N 1
ATOM 1451 C CA . PHE A 1 180 ? -1.114 -5.857 -9.788 1.00 95.75 180 PHE A CA 1
ATOM 1452 C C . PHE A 1 180 ? -0.242 -6.935 -10.449 1.00 95.75 180 PHE A C 1
ATOM 1454 O O . PHE A 1 180 ? 0.846 -6.627 -10.934 1.00 95.75 180 PHE A O 1
ATOM 1461 N N . LEU A 1 181 ? -0.728 -8.179 -10.508 1.00 96.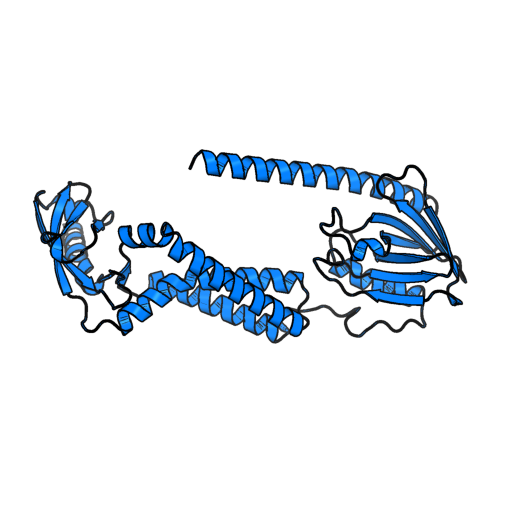75 181 LEU A N 1
ATOM 1462 C CA . LEU A 1 181 ? 0.011 -9.297 -11.094 1.00 96.75 181 LEU A CA 1
ATOM 1463 C C . LEU A 1 181 ? 0.269 -9.082 -12.586 1.00 96.75 181 LEU A C 1
ATOM 1465 O O . LEU A 1 181 ? 1.383 -9.317 -13.041 1.00 96.75 181 LEU A O 1
ATOM 1469 N N . ALA A 1 182 ? -0.719 -8.588 -13.335 1.00 97.38 182 ALA A N 1
ATOM 1470 C CA . ALA A 1 182 ? -0.570 -8.294 -14.756 1.00 97.38 182 ALA A CA 1
ATOM 1471 C C . ALA A 1 182 ? 0.477 -7.199 -15.008 1.00 97.38 182 ALA A C 1
ATOM 1473 O O . ALA A 1 182 ? 1.330 -7.365 -15.876 1.00 97.38 182 ALA A O 1
ATOM 1474 N N . LEU A 1 183 ? 0.460 -6.110 -14.231 1.00 97.25 183 LEU A N 1
ATOM 1475 C CA . LEU A 1 183 ? 1.436 -5.020 -14.349 1.00 97.25 183 LEU A CA 1
ATOM 1476 C C . LEU A 1 183 ? 2.846 -5.466 -13.952 1.00 97.25 183 LEU A C 1
ATOM 1478 O O . LEU A 1 183 ? 3.811 -5.136 -14.640 1.00 97.25 183 LEU A O 1
ATOM 1482 N N . ALA A 1 184 ? 2.973 -6.233 -12.868 1.00 94.94 184 ALA A N 1
ATOM 1483 C CA . ALA A 1 184 ? 4.256 -6.769 -12.426 1.00 94.94 184 ALA A CA 1
ATOM 1484 C C . ALA A 1 184 ? 4.830 -7.765 -13.446 1.00 94.94 184 ALA A C 1
ATOM 1486 O O . ALA A 1 184 ? 5.996 -7.654 -13.822 1.00 94.94 184 ALA A O 1
ATOM 1487 N N . ALA A 1 185 ? 4.003 -8.691 -13.941 1.00 96.06 185 ALA A N 1
ATOM 1488 C CA . ALA A 1 185 ? 4.395 -9.639 -14.977 1.00 96.06 185 ALA A CA 1
ATOM 1489 C C . ALA A 1 185 ? 4.785 -8.918 -16.270 1.00 96.06 185 ALA A C 1
ATOM 1491 O O . ALA A 1 185 ? 5.830 -9.222 -16.834 1.00 96.06 185 ALA A O 1
ATOM 1492 N N . PHE A 1 186 ? 4.006 -7.922 -16.703 1.00 96.06 186 PHE A N 1
ATOM 1493 C CA . PHE A 1 186 ? 4.349 -7.093 -17.856 1.00 96.06 186 PHE A CA 1
ATOM 1494 C C . PHE A 1 186 ? 5.698 -6.391 -17.668 1.00 96.06 186 PHE A C 1
ATOM 1496 O O . PHE A 1 186 ? 6.552 -6.486 -18.541 1.00 96.06 186 PHE A O 1
ATOM 1503 N N . SER A 1 187 ? 5.923 -5.740 -16.523 1.00 94.19 187 SER A N 1
ATOM 1504 C CA . SER A 1 187 ? 7.182 -5.042 -16.239 1.00 94.19 187 SER A CA 1
ATOM 1505 C C . SER A 1 187 ? 8.387 -5.987 -16.306 1.00 94.19 187 SER A C 1
ATOM 1507 O O . SER A 1 187 ? 9.374 -5.672 -16.971 1.00 94.19 187 SER A O 1
ATOM 1509 N N . LEU A 1 188 ? 8.296 -7.172 -15.692 1.00 93.75 188 LEU A N 1
ATOM 1510 C CA . LEU A 1 188 ? 9.381 -8.157 -15.691 1.00 93.75 188 LEU A CA 1
ATOM 1511 C C . LEU A 1 188 ? 9.603 -8.783 -17.072 1.00 93.75 188 LEU A C 1
ATOM 1513 O O . LEU A 1 188 ? 10.728 -8.808 -17.569 1.00 93.75 188 LEU A O 1
ATOM 1517 N N . LEU A 1 189 ? 8.539 -9.277 -17.705 1.00 94.31 189 LEU A N 1
ATOM 1518 C CA . LEU A 1 189 ? 8.640 -9.970 -18.987 1.00 94.31 189 LEU A CA 1
ATOM 1519 C C . LEU A 1 189 ? 9.053 -9.022 -20.112 1.00 94.31 189 LEU A C 1
ATOM 1521 O O . LEU A 1 189 ? 9.865 -9.399 -20.954 1.00 94.31 189 LEU A O 1
ATOM 1525 N N . ASP A 1 190 ? 8.551 -7.786 -20.126 1.00 92.94 190 ASP A N 1
ATOM 1526 C CA . ASP A 1 190 ? 8.975 -6.814 -21.132 1.00 92.94 190 ASP A CA 1
ATOM 1527 C C . ASP A 1 190 ? 10.441 -6.425 -20.950 1.00 92.94 190 ASP A C 1
ATOM 1529 O O . ASP A 1 190 ? 11.180 -6.372 -21.927 1.00 92.94 190 ASP A O 1
ATOM 1533 N N . THR A 1 191 ? 10.878 -6.206 -19.708 1.00 87.19 191 THR A N 1
ATOM 1534 C CA . THR A 1 191 ? 12.253 -5.774 -19.427 1.00 87.19 191 THR A CA 1
ATOM 1535 C C . THR A 1 191 ? 13.283 -6.850 -19.763 1.00 87.19 191 THR A C 1
ATOM 1537 O O . THR A 1 191 ? 14.350 -6.513 -20.266 1.00 87.19 191 THR A O 1
ATOM 1540 N N . TYR A 1 192 ? 12.984 -8.126 -19.495 1.00 86.94 192 TYR A N 1
ATOM 1541 C CA . TYR A 1 192 ? 13.992 -9.193 -19.560 1.00 86.94 192 TYR A CA 1
ATOM 1542 C C . TYR A 1 192 ? 13.792 -10.220 -20.677 1.00 86.94 192 TYR A C 1
ATOM 1544 O O . TYR A 1 192 ? 14.745 -10.918 -21.009 1.00 86.94 192 TYR A O 1
ATOM 1552 N N . VAL A 1 193 ? 12.584 -10.361 -21.230 1.00 89.25 193 VAL A N 1
ATOM 1553 C CA . VAL A 1 193 ? 12.256 -11.487 -22.125 1.00 89.25 193 VAL A CA 1
ATOM 1554 C C . VAL A 1 193 ? 11.834 -11.019 -23.513 1.00 89.25 193 VAL A C 1
ATOM 1556 O O . VAL A 1 193 ? 12.351 -11.513 -24.510 1.00 89.25 193 VAL A O 1
ATOM 1559 N N . PHE A 1 194 ? 10.886 -10.085 -23.604 1.00 90.06 194 PHE A N 1
ATOM 1560 C CA . PHE A 1 194 ? 10.200 -9.803 -24.871 1.00 90.06 194 PHE A CA 1
ATOM 1561 C C . PHE A 1 194 ? 10.684 -8.566 -25.618 1.00 90.06 194 PHE A C 1
ATOM 1563 O O . PHE A 1 194 ? 10.312 -8.388 -26.781 1.00 90.06 194 PHE A O 1
ATOM 1570 N N . ASN A 1 195 ? 11.417 -7.660 -24.973 1.00 88.69 195 ASN A N 1
ATOM 1571 C CA . ASN A 1 195 ? 11.797 -6.400 -25.594 1.00 88.69 195 ASN A CA 1
ATOM 1572 C C . ASN A 1 195 ? 13.305 -6.368 -25.863 1.00 88.69 195 ASN A C 1
ATOM 1574 O O . ASN A 1 195 ? 14.072 -6.119 -24.935 1.00 88.69 195 ASN A O 1
ATOM 1578 N N . PRO A 1 196 ? 13.737 -6.575 -27.119 1.00 89.88 196 PRO A N 1
ATOM 1579 C CA . PRO A 1 196 ? 15.153 -6.568 -27.470 1.00 89.88 196 PRO A CA 1
ATOM 1580 C C . PRO A 1 196 ? 15.760 -5.163 -27.469 1.00 89.88 196 PRO A C 1
ATOM 1582 O O . PRO A 1 196 ? 16.942 -5.009 -27.744 1.00 89.88 196 PRO A O 1
ATOM 1585 N N . TYR A 1 197 ? 14.971 -4.121 -27.221 1.00 91.88 197 TYR A N 1
ATOM 1586 C CA . TYR A 1 197 ? 15.501 -2.772 -27.140 1.00 91.88 197 TYR A CA 1
ATOM 1587 C C . TYR A 1 197 ? 15.941 -2.462 -25.706 1.00 91.88 197 TYR A C 1
ATOM 1589 O O . TYR A 1 197 ? 15.200 -2.760 -24.777 1.00 91.88 197 TYR A O 1
ATOM 1597 N N . GLU A 1 198 ? 17.079 -1.815 -25.482 1.00 91.12 198 GLU A N 1
ATOM 1598 C CA . GLU A 1 198 ? 17.498 -1.342 -24.149 1.00 91.12 198 GLU A CA 1
ATOM 1599 C C . GLU A 1 198 ? 17.448 0.187 -24.099 1.00 91.12 198 GLU A C 1
ATOM 1601 O O . GLU A 1 198 ? 17.905 0.869 -25.013 1.00 91.12 198 GLU A O 1
ATOM 1606 N N . LEU A 1 199 ? 16.848 0.755 -23.050 1.00 90.88 199 LEU A N 1
ATOM 1607 C CA . LEU A 1 199 ? 16.754 2.209 -22.914 1.00 90.88 199 LEU A CA 1
ATOM 1608 C C . LEU A 1 199 ? 18.088 2.754 -22.403 1.00 90.88 199 LEU A C 1
ATOM 1610 O O . LEU A 1 199 ? 18.650 2.228 -21.447 1.00 90.88 199 LEU A O 1
ATOM 1614 N N . ILE A 1 200 ? 18.594 3.816 -23.024 1.00 90.00 200 ILE A N 1
ATOM 1615 C CA . ILE A 1 200 ? 19.950 4.292 -22.734 1.00 90.00 200 ILE A CA 1
ATOM 1616 C C . ILE A 1 200 ? 20.038 4.868 -21.312 1.00 90.00 200 ILE A C 1
ATOM 1618 O O . ILE A 1 200 ? 19.316 5.807 -20.961 1.00 90.00 200 ILE A O 1
ATOM 1622 N N . GLU A 1 201 ? 20.973 4.351 -20.506 1.00 83.12 201 GLU A N 1
ATOM 1623 C CA . GLU A 1 201 ? 21.128 4.678 -19.077 1.00 83.12 201 GLU A CA 1
ATOM 1624 C C . GLU A 1 201 ? 21.214 6.187 -18.803 1.00 83.12 201 GLU A C 1
ATOM 1626 O O . GLU A 1 201 ? 20.588 6.708 -17.874 1.00 83.12 201 GLU A O 1
ATOM 1631 N N . SER A 1 202 ? 21.957 6.916 -19.646 1.00 80.75 202 SER A N 1
ATOM 1632 C CA . SER A 1 202 ? 22.152 8.362 -19.499 1.00 80.75 202 SER A CA 1
ATOM 1633 C C . SER A 1 202 ? 20.845 9.154 -19.633 1.00 80.75 202 SER A C 1
ATOM 1635 O O . SER A 1 202 ? 20.735 10.252 -19.083 1.00 80.75 202 SER A O 1
ATOM 1637 N N . GLN A 1 203 ? 19.834 8.601 -20.308 1.00 83.38 203 GLN A N 1
ATOM 1638 C CA . GLN A 1 203 ? 18.499 9.190 -20.404 1.00 83.38 203 GLN A CA 1
ATOM 1639 C C . GLN A 1 203 ? 17.607 8.797 -19.244 1.00 83.38 203 GLN A C 1
ATOM 1641 O O . GLN A 1 203 ? 16.925 9.670 -18.716 1.00 83.38 203 GLN A O 1
ATOM 1646 N N . VAL A 1 204 ? 17.654 7.536 -18.802 1.00 83.56 204 VAL A N 1
ATOM 1647 C CA . VAL A 1 204 ? 16.914 7.089 -17.610 1.00 83.56 204 VAL A CA 1
ATOM 1648 C C . VAL A 1 204 ? 17.288 7.961 -16.413 1.00 83.56 204 VAL A C 1
ATOM 1650 O O . VAL A 1 204 ? 16.411 8.504 -15.743 1.00 83.56 204 VAL A O 1
ATOM 1653 N N . ALA A 1 205 ? 18.587 8.184 -16.191 1.00 82.19 205 ALA A N 1
ATOM 1654 C CA . ALA A 1 205 ? 19.066 9.034 -15.106 1.00 82.19 205 ALA A CA 1
ATOM 1655 C C . ALA A 1 205 ? 18.553 10.481 -15.227 1.00 82.19 205 ALA A C 1
ATOM 1657 O O . ALA A 1 205 ? 18.072 11.052 -14.248 1.00 82.19 205 ALA A O 1
ATOM 1658 N N . LYS A 1 206 ? 18.597 11.071 -16.430 1.00 85.00 206 LYS A N 1
ATOM 1659 C CA . LYS A 1 206 ? 18.070 12.426 -16.678 1.00 85.00 206 LYS A CA 1
ATOM 1660 C C . LYS A 1 206 ? 16.561 12.508 -16.455 1.00 85.00 206 LYS A C 1
ATOM 1662 O O . LYS A 1 206 ? 16.089 13.495 -15.897 1.00 85.00 206 LYS A O 1
ATOM 1667 N N . LEU A 1 207 ? 15.817 11.483 -16.865 1.00 84.75 207 LEU A N 1
ATOM 1668 C CA . LEU A 1 207 ? 14.369 11.405 -16.706 1.00 84.75 207 LEU A CA 1
ATOM 1669 C C . LEU A 1 207 ? 13.983 11.330 -15.220 1.00 84.75 207 LEU A C 1
ATOM 1671 O O . LEU A 1 207 ? 13.103 12.063 -14.782 1.00 84.75 207 LEU A O 1
ATOM 1675 N N . LEU A 1 208 ? 14.686 10.502 -14.440 1.00 82.62 208 LEU A N 1
ATOM 1676 C CA . LEU A 1 208 ? 14.441 10.323 -13.004 1.00 82.62 208 LEU A CA 1
ATOM 1677 C C . LEU A 1 208 ? 14.790 11.563 -12.169 1.00 82.62 208 LEU A C 1
ATOM 1679 O O . LEU A 1 208 ? 14.160 11.805 -11.142 1.00 82.62 208 LEU A O 1
ATOM 1683 N N . VAL A 1 209 ? 15.783 12.350 -12.595 1.00 85.12 209 VAL A N 1
ATOM 1684 C CA . VAL A 1 209 ? 16.200 13.581 -11.897 1.00 85.12 209 VAL A CA 1
ATOM 1685 C C . VAL A 1 209 ? 15.373 14.798 -12.334 1.00 85.12 209 VAL A C 1
ATOM 1687 O O . VAL A 1 209 ? 15.379 15.822 -11.651 1.00 85.12 209 VAL A O 1
ATOM 1690 N N . ASN A 1 210 ? 14.630 14.712 -13.442 1.00 88.19 210 ASN A N 1
ATOM 1691 C CA . ASN A 1 210 ? 13.818 15.825 -13.922 1.00 88.19 210 ASN A CA 1
ATOM 1692 C C . ASN A 1 210 ? 12.651 16.109 -12.947 1.00 88.19 210 ASN A C 1
ATOM 1694 O O . ASN A 1 210 ? 11.763 15.264 -12.794 1.00 88.19 210 ASN A O 1
ATOM 1698 N N . PRO A 1 211 ? 12.592 17.304 -12.325 1.00 88.69 211 PRO A N 1
ATOM 1699 C CA . PRO A 1 211 ? 11.582 17.616 -11.317 1.00 88.69 211 PRO A CA 1
ATOM 1700 C C . PRO A 1 211 ? 10.158 17.627 -11.882 1.00 88.69 211 PRO A C 1
ATOM 1702 O O . PRO A 1 211 ? 9.221 17.289 -11.164 1.00 88.69 211 PRO A O 1
ATOM 1705 N N . LEU A 1 212 ? 9.977 17.965 -13.163 1.00 90.62 212 LEU A N 1
ATOM 1706 C CA . LEU A 1 212 ? 8.663 17.947 -13.812 1.00 90.62 212 LEU A CA 1
ATOM 1707 C C . LEU A 1 212 ? 8.178 16.515 -14.050 1.00 90.62 212 LEU A C 1
ATOM 1709 O O . LEU A 1 212 ? 6.998 16.221 -13.849 1.00 90.62 212 LEU A O 1
ATOM 1713 N N . VAL A 1 213 ? 9.082 15.606 -14.425 1.00 88.50 213 VAL A N 1
ATOM 1714 C CA . VAL A 1 213 ? 8.750 14.180 -14.557 1.00 88.50 213 VAL A CA 1
ATOM 1715 C C . VAL A 1 213 ? 8.437 13.587 -13.186 1.00 88.50 213 VAL A C 1
ATOM 1717 O O . VAL A 1 213 ? 7.421 12.920 -13.027 1.00 88.50 213 VAL A O 1
ATOM 1720 N N . ALA A 1 214 ? 9.249 13.886 -12.171 1.00 87.75 214 ALA A N 1
ATOM 1721 C CA . ALA A 1 214 ? 8.997 13.424 -10.810 1.00 87.75 214 ALA A CA 1
ATOM 1722 C C . ALA A 1 214 ? 7.653 13.941 -10.265 1.00 87.75 214 ALA A C 1
ATOM 1724 O O . ALA A 1 214 ? 6.885 13.173 -9.684 1.00 87.75 214 ALA A O 1
ATOM 1725 N N . LEU A 1 215 ? 7.334 15.222 -10.490 1.00 91.12 215 LEU A N 1
ATOM 1726 C CA . LEU A 1 215 ? 6.072 15.823 -10.058 1.00 91.12 215 LEU A CA 1
ATOM 1727 C C . LEU A 1 215 ? 4.869 15.232 -10.801 1.00 91.12 215 LEU A C 1
ATOM 1729 O O . LEU A 1 215 ? 3.872 14.887 -10.171 1.00 91.12 215 LEU A O 1
ATOM 1733 N N . SER A 1 216 ? 4.955 15.082 -12.124 1.00 90.44 216 SER A N 1
ATOM 1734 C CA . SER A 1 216 ? 3.877 14.476 -12.915 1.00 90.44 216 SER A CA 1
ATOM 1735 C C . SER A 1 216 ? 3.653 13.010 -12.539 1.00 90.44 216 SER A C 1
ATOM 1737 O O . SER A 1 216 ? 2.511 12.614 -12.308 1.00 90.44 216 SER A O 1
ATOM 1739 N N . ALA A 1 217 ? 4.724 12.230 -12.366 1.00 90.44 217 ALA A N 1
ATOM 1740 C CA . ALA A 1 217 ? 4.645 10.860 -11.872 1.00 90.44 217 ALA A CA 1
ATOM 1741 C C . ALA A 1 217 ? 3.995 10.802 -10.482 1.00 90.44 217 ALA A C 1
ATOM 1743 O O . ALA A 1 217 ? 3.100 9.990 -10.261 1.00 90.44 217 ALA A O 1
ATOM 1744 N N . LEU A 1 218 ? 4.376 11.698 -9.564 1.00 92.69 218 LEU A N 1
ATOM 1745 C CA . LEU A 1 218 ? 3.776 11.775 -8.233 1.00 92.69 218 LEU A CA 1
ATOM 1746 C C . LEU A 1 218 ? 2.273 12.070 -8.301 1.00 92.69 218 LEU A C 1
ATOM 1748 O O . LEU A 1 218 ? 1.498 11.394 -7.628 1.00 92.69 218 LEU A O 1
ATOM 1752 N N . ILE A 1 219 ? 1.853 13.040 -9.119 1.00 94.56 219 ILE A N 1
ATOM 1753 C CA . ILE A 1 219 ? 0.438 13.402 -9.289 1.00 94.56 219 ILE A CA 1
ATOM 1754 C C . ILE A 1 219 ? -0.357 12.217 -9.847 1.00 94.56 219 ILE A C 1
ATOM 1756 O O . ILE A 1 219 ? -1.414 11.882 -9.309 1.00 94.56 219 ILE A O 1
ATOM 1760 N N . VAL A 1 220 ? 0.155 11.551 -10.885 1.00 94.25 220 VAL A N 1
ATOM 1761 C CA . VAL A 1 220 ? -0.508 10.392 -11.500 1.00 94.25 220 VAL A CA 1
ATOM 1762 C C . VAL A 1 220 ? -0.600 9.231 -10.512 1.00 94.25 220 VAL A C 1
ATOM 1764 O O . VAL A 1 220 ? -1.686 8.689 -10.310 1.00 94.25 220 VAL A O 1
ATOM 1767 N N . LEU A 1 221 ? 0.498 8.873 -9.842 1.00 95.12 221 LEU A N 1
ATOM 1768 C CA . LEU A 1 221 ? 0.519 7.774 -8.873 1.00 95.12 221 LEU A CA 1
ATOM 1769 C C . LEU A 1 221 ? -0.366 8.063 -7.657 1.00 95.12 221 LEU A C 1
ATOM 1771 O O . LEU A 1 221 ? -1.078 7.170 -7.199 1.00 95.12 221 LEU A O 1
ATOM 1775 N N . ALA A 1 222 ? -0.379 9.303 -7.161 1.00 93.75 222 ALA A N 1
ATOM 1776 C CA . ALA A 1 222 ? -1.272 9.718 -6.083 1.00 93.75 222 ALA A CA 1
ATOM 1777 C C . ALA A 1 222 ? -2.743 9.666 -6.522 1.00 93.75 222 ALA A C 1
ATOM 1779 O O . ALA A 1 222 ? -3.582 9.165 -5.774 1.00 93.75 222 ALA A O 1
ATOM 1780 N N . GLY A 1 223 ? -3.054 10.120 -7.740 1.00 96.38 223 GLY A N 1
ATOM 1781 C CA . GLY A 1 223 ? -4.396 10.056 -8.317 1.00 96.38 223 GLY A CA 1
ATOM 1782 C C . GLY A 1 223 ? -4.895 8.620 -8.474 1.00 96.38 223 GLY A C 1
ATOM 1783 O O . GLY A 1 223 ? -5.983 8.288 -7.998 1.00 96.38 223 GLY A O 1
ATOM 1784 N N . VAL A 1 224 ? -4.076 7.742 -9.061 1.00 95.19 224 VAL A N 1
ATOM 1785 C CA . VAL A 1 224 ? -4.384 6.310 -9.207 1.00 95.19 224 VAL A CA 1
ATOM 1786 C C . VAL A 1 224 ? -4.512 5.639 -7.843 1.00 95.19 224 VAL A C 1
ATOM 1788 O O . VAL A 1 224 ? -5.451 4.871 -7.629 1.00 95.19 224 VAL A O 1
ATOM 1791 N N . GLY A 1 225 ? -3.615 5.944 -6.905 1.00 95.00 225 GLY A N 1
ATOM 1792 C CA . GLY A 1 225 ? -3.662 5.406 -5.550 1.00 95.00 225 GLY A CA 1
ATOM 1793 C C . GLY A 1 225 ? -4.942 5.806 -4.822 1.00 95.00 225 GLY A C 1
ATOM 1794 O O . GLY A 1 225 ? -5.673 4.954 -4.320 1.00 95.00 225 GLY A O 1
ATOM 1795 N N . PHE A 1 226 ? -5.275 7.096 -4.835 1.00 95.50 226 PHE A N 1
ATOM 1796 C CA . PHE A 1 226 ? -6.497 7.609 -4.226 1.00 95.50 226 PHE A CA 1
ATOM 1797 C C . PHE A 1 226 ? -7.755 7.008 -4.863 1.00 95.50 226 PHE A C 1
ATOM 1799 O O . PHE A 1 226 ? -8.664 6.575 -4.150 1.00 95.50 226 PHE A O 1
ATOM 1806 N N . PHE A 1 227 ? -7.802 6.927 -6.195 1.00 96.25 227 PHE A N 1
ATOM 1807 C CA . PHE A 1 227 ? -8.913 6.311 -6.915 1.00 96.25 227 PHE A CA 1
ATOM 1808 C C . PHE A 1 227 ? -9.070 4.824 -6.567 1.00 96.25 227 PHE A C 1
ATOM 1810 O O . PHE A 1 227 ? -10.175 4.375 -6.257 1.00 96.25 227 PHE A O 1
ATOM 1817 N N . SER A 1 228 ? -7.966 4.074 -6.556 1.00 95.75 228 SER A N 1
ATOM 1818 C CA . SER A 1 228 ? -7.949 2.644 -6.226 1.00 95.75 228 SER A CA 1
ATOM 1819 C C . SER A 1 228 ? -8.420 2.402 -4.796 1.00 95.75 228 SER A C 1
ATOM 1821 O O . SER A 1 228 ? -9.309 1.579 -4.575 1.00 95.75 228 SER A O 1
ATOM 1823 N N . TYR A 1 229 ? -7.921 3.190 -3.841 1.00 93.94 229 TYR A N 1
ATOM 1824 C CA . TYR A 1 229 ? -8.353 3.131 -2.449 1.00 93.94 229 TYR A CA 1
ATOM 1825 C C . TYR A 1 229 ? -9.853 3.411 -2.309 1.00 93.94 229 TYR A C 1
ATOM 1827 O O . TYR A 1 229 ? -10.575 2.633 -1.685 1.00 93.94 229 TYR A O 1
ATOM 1835 N N . ARG A 1 230 ? -10.359 4.479 -2.943 1.00 93.69 230 ARG A N 1
ATOM 1836 C CA . ARG A 1 230 ? -11.797 4.795 -2.924 1.00 93.69 230 ARG A CA 1
ATOM 1837 C C . ARG A 1 230 ? -12.642 3.675 -3.520 1.00 93.69 230 ARG A C 1
ATOM 1839 O O . ARG A 1 230 ? -13.700 3.370 -2.973 1.00 93.69 230 ARG A O 1
ATOM 1846 N N . ARG A 1 231 ? -12.189 3.059 -4.613 1.00 94.31 231 ARG A N 1
ATOM 1847 C CA . ARG A 1 231 ? -12.889 1.945 -5.262 1.00 94.31 231 ARG A CA 1
ATOM 1848 C C . ARG A 1 231 ? -12.923 0.698 -4.374 1.00 94.31 231 ARG A C 1
ATOM 1850 O O . ARG A 1 231 ? -13.968 0.060 -4.288 1.00 94.31 231 ARG A O 1
ATOM 1857 N N . LEU A 1 232 ? -11.823 0.374 -3.694 1.00 92.75 232 LEU A N 1
ATOM 1858 C CA . LEU A 1 232 ? -11.742 -0.751 -2.754 1.00 92.75 232 LEU A CA 1
ATOM 1859 C C . LEU A 1 232 ? -12.652 -0.531 -1.537 1.00 92.75 232 LEU A C 1
ATOM 1861 O O . LEU A 1 232 ? -13.437 -1.413 -1.192 1.00 92.75 232 LEU A O 1
ATOM 1865 N N . MET A 1 233 ? -12.645 0.679 -0.972 1.00 87.06 233 MET A N 1
ATOM 1866 C CA . MET A 1 233 ? -13.547 1.055 0.121 1.00 87.06 233 MET A CA 1
ATOM 1867 C C . MET A 1 233 ? -15.024 0.991 -0.295 1.00 87.06 233 MET A C 1
ATOM 1869 O O . MET A 1 233 ? -15.853 0.485 0.458 1.00 87.06 233 MET A O 1
ATOM 1873 N N . ALA A 1 234 ? -15.366 1.445 -1.508 1.00 86.88 234 ALA A N 1
ATOM 1874 C CA . ALA A 1 234 ? -16.718 1.299 -2.059 1.00 86.88 234 ALA A CA 1
ATOM 1875 C C . ALA A 1 234 ? -17.116 -0.177 -2.246 1.00 86.88 234 ALA A C 1
ATOM 1877 O O . ALA A 1 234 ? -18.285 -0.531 -2.120 1.00 86.88 234 ALA A O 1
ATOM 1878 N N . GLY A 1 235 ? -16.133 -1.042 -2.496 1.00 84.62 235 GLY A N 1
ATOM 1879 C CA . GLY A 1 235 ? -16.282 -2.491 -2.540 1.00 84.62 235 GLY A CA 1
ATOM 1880 C C . GLY A 1 235 ? -16.354 -3.182 -1.181 1.00 84.62 235 GLY A C 1
ATOM 1881 O O . GLY A 1 235 ? -16.297 -4.410 -1.153 1.00 84.62 235 GLY A O 1
ATOM 1882 N N . GLN A 1 236 ? -16.448 -2.429 -0.078 1.00 82.38 236 GLN A N 1
ATOM 1883 C CA . GLN A 1 236 ? -16.434 -2.940 1.298 1.00 82.38 236 GLN A CA 1
ATOM 1884 C C . GLN A 1 236 ? -15.180 -3.766 1.632 1.00 82.38 236 GLN A C 1
ATOM 1886 O O . GLN A 1 236 ? -15.201 -4.602 2.536 1.00 82.38 236 GLN A O 1
ATOM 1891 N N . VAL A 1 237 ? -14.077 -3.540 0.912 1.00 82.44 237 VAL A N 1
ATOM 1892 C CA . VAL A 1 237 ? -12.781 -4.109 1.278 1.00 82.44 237 VAL A CA 1
ATOM 1893 C C . VAL A 1 237 ? -12.335 -3.414 2.566 1.00 82.44 237 VAL A C 1
ATOM 1895 O O . VAL A 1 237 ? -12.352 -2.179 2.625 1.00 82.44 237 VAL A O 1
ATOM 1898 N N . PRO A 1 238 ? -11.954 -4.162 3.614 1.00 79.56 238 PRO A N 1
ATOM 1899 C CA . PRO A 1 238 ? -11.469 -3.557 4.826 1.00 79.56 238 PRO A CA 1
ATOM 1900 C C . PRO A 1 238 ? -10.220 -2.736 4.536 1.00 79.56 238 PRO A C 1
ATOM 1902 O O . PRO A 1 238 ? -9.507 -2.861 3.535 1.00 79.56 238 PRO A O 1
ATOM 1905 N N . ALA A 1 239 ? -10.063 -1.723 5.362 1.00 78.25 239 ALA A N 1
ATOM 1906 C CA . ALA A 1 239 ? -9.330 -0.560 4.931 1.00 78.25 239 ALA A CA 1
ATOM 1907 C C . ALA A 1 239 ? -7.807 -0.750 5.037 1.00 78.25 239 ALA A C 1
ATOM 1909 O O . ALA A 1 239 ? -7.074 -0.047 4.347 1.00 78.25 239 ALA A O 1
ATOM 1910 N N . GLN A 1 240 ? -7.327 -1.715 5.833 1.00 77.56 240 GLN A N 1
ATOM 1911 C CA . GLN A 1 240 ? -5.917 -2.125 5.833 1.00 77.56 240 GLN A CA 1
ATOM 1912 C C . GLN A 1 240 ? -5.553 -2.838 4.531 1.00 77.56 240 GLN A C 1
ATOM 1914 O O . GLN A 1 240 ? -4.594 -2.458 3.865 1.00 77.56 240 GLN A O 1
ATOM 1919 N N . GLU A 1 241 ? -6.364 -3.809 4.131 1.00 83.69 241 GLU A N 1
ATOM 1920 C CA . GLU A 1 241 ? -6.241 -4.546 2.879 1.00 83.69 241 GLU A CA 1
ATOM 1921 C C . GLU A 1 241 ? -6.323 -3.581 1.698 1.00 83.69 241 GLU A C 1
ATOM 1923 O O . GLU A 1 241 ? -5.525 -3.664 0.770 1.00 83.69 241 GLU A O 1
ATOM 1928 N N . SER A 1 242 ? -7.220 -2.594 1.776 1.00 89.44 242 SER A N 1
ATOM 1929 C CA . SER A 1 242 ? -7.331 -1.537 0.771 1.00 89.44 242 SER A CA 1
ATOM 1930 C C . SER A 1 242 ? -6.046 -0.719 0.639 1.00 89.44 242 SER A C 1
ATOM 1932 O O . SER A 1 242 ? -5.620 -0.446 -0.482 1.00 89.44 242 SER A O 1
ATOM 1934 N N . VAL A 1 243 ? -5.409 -0.336 1.753 1.00 88.06 243 VAL A N 1
ATOM 1935 C CA . VAL A 1 243 ? -4.121 0.382 1.732 1.00 88.06 243 VAL A CA 1
ATOM 1936 C C . VAL A 1 243 ? -3.031 -0.492 1.114 1.00 88.06 243 VAL A C 1
ATOM 1938 O O . VAL A 1 243 ? -2.342 -0.036 0.206 1.00 88.06 243 VAL A O 1
ATOM 1941 N N . VAL A 1 244 ? -2.902 -1.745 1.555 1.00 89.31 244 VAL A N 1
ATOM 1942 C CA . VAL A 1 244 ? -1.874 -2.675 1.060 1.00 89.31 244 VAL A CA 1
ATOM 1943 C C . VAL A 1 244 ? -2.029 -2.924 -0.442 1.00 89.31 244 VAL A C 1
ATOM 1945 O O . VAL A 1 244 ? -1.072 -2.756 -1.195 1.00 89.31 244 VAL A O 1
ATOM 1948 N N . LEU A 1 245 ? -3.242 -3.248 -0.901 1.00 94.12 245 LEU A N 1
ATOM 1949 C CA . LEU A 1 245 ? -3.530 -3.465 -2.321 1.00 94.12 245 LEU A CA 1
ATOM 1950 C C . LEU A 1 245 ? -3.287 -2.206 -3.153 1.00 94.12 245 LEU A C 1
ATOM 1952 O O . LEU A 1 245 ? -2.747 -2.293 -4.251 1.00 94.12 245 LEU A O 1
ATOM 1956 N N . THR A 1 246 ? -3.648 -1.034 -2.625 1.00 96.19 246 THR A N 1
ATOM 1957 C CA . THR A 1 246 ? -3.382 0.243 -3.296 1.00 96.19 246 THR A CA 1
ATOM 1958 C C . THR A 1 246 ? -1.883 0.469 -3.468 1.00 96.19 246 THR A C 1
ATOM 1960 O O . THR A 1 246 ? -1.464 0.840 -4.557 1.00 96.19 246 THR A O 1
ATOM 1963 N N . VAL A 1 247 ? -1.076 0.214 -2.432 1.00 94.69 247 VAL A N 1
ATOM 1964 C CA . VAL A 1 247 ? 0.389 0.351 -2.494 1.00 94.69 247 VAL A CA 1
ATOM 1965 C C . VAL A 1 247 ? 0.995 -0.617 -3.508 1.00 94.69 247 VAL A C 1
ATOM 1967 O O . VAL A 1 247 ? 1.822 -0.204 -4.316 1.00 94.69 247 VAL A O 1
ATOM 1970 N N . PHE A 1 248 ? 0.576 -1.885 -3.518 1.00 95.31 248 PHE A N 1
ATOM 1971 C CA . PHE A 1 248 ? 1.067 -2.841 -4.514 1.00 95.31 248 PHE A CA 1
ATOM 1972 C C . PHE A 1 248 ? 0.684 -2.441 -5.940 1.00 95.31 248 PHE A C 1
ATOM 1974 O O . PHE A 1 248 ? 1.508 -2.522 -6.854 1.00 95.31 248 PHE A O 1
ATOM 1981 N N . LEU A 1 249 ? -0.540 -1.957 -6.143 1.00 96.12 249 LEU A N 1
ATOM 1982 C CA . LEU A 1 249 ? -1.007 -1.531 -7.456 1.00 96.12 249 LEU A CA 1
ATOM 1983 C C . LEU A 1 249 ? -0.290 -0.262 -7.944 1.00 96.12 249 LEU A C 1
ATOM 1985 O O . LEU A 1 249 ? 0.129 -0.207 -9.096 1.00 96.12 249 LEU A O 1
ATOM 1989 N N . THR A 1 250 ? -0.077 0.739 -7.088 1.00 96.31 250 THR A N 1
ATOM 1990 C CA . THR A 1 250 ? 0.671 1.945 -7.482 1.00 96.31 250 THR A CA 1
ATOM 1991 C C . THR A 1 250 ? 2.153 1.659 -7.699 1.00 96.31 250 THR A C 1
ATOM 1993 O O . THR A 1 250 ? 2.733 2.185 -8.647 1.00 96.31 250 THR A O 1
ATOM 1996 N N . ALA A 1 251 ? 2.766 0.796 -6.884 1.00 93.94 251 ALA A N 1
ATOM 1997 C CA . ALA A 1 251 ? 4.156 0.384 -7.066 1.00 93.94 251 ALA A CA 1
ATOM 1998 C C . ALA A 1 251 ? 4.351 -0.410 -8.367 1.00 93.94 251 ALA A C 1
ATOM 2000 O O . ALA A 1 251 ? 5.266 -0.118 -9.132 1.00 93.94 251 ALA A O 1
ATOM 2001 N N . SER A 1 252 ? 3.472 -1.375 -8.657 1.00 95.88 252 SER A N 1
ATOM 2002 C CA . SER A 1 252 ? 3.519 -2.126 -9.921 1.00 95.88 252 SER A CA 1
ATOM 2003 C C . SER A 1 252 ? 3.269 -1.240 -11.136 1.00 95.88 252 SER A C 1
ATOM 2005 O O . SER A 1 252 ? 3.969 -1.388 -12.133 1.00 95.88 252 SER A O 1
ATOM 2007 N N . LEU A 1 253 ? 2.364 -0.261 -11.045 1.00 96.12 253 LEU A N 1
ATOM 2008 C CA . LEU A 1 253 ? 2.186 0.740 -12.095 1.00 96.12 253 LEU A CA 1
ATOM 2009 C C . LEU A 1 253 ? 3.458 1.570 -12.311 1.00 96.12 253 LEU A C 1
ATOM 2011 O O . LEU A 1 253 ? 3.856 1.774 -13.453 1.00 96.12 253 LEU A O 1
ATOM 2015 N N . ALA A 1 254 ? 4.117 2.016 -11.238 1.00 93.81 254 ALA A N 1
ATOM 2016 C CA . ALA A 1 254 ? 5.376 2.753 -11.339 1.00 93.81 254 ALA A CA 1
ATOM 2017 C C . ALA A 1 254 ? 6.479 1.915 -12.013 1.00 93.81 254 ALA A C 1
ATOM 2019 O O . ALA A 1 254 ? 7.194 2.426 -12.873 1.00 93.81 254 ALA A O 1
ATOM 2020 N N . MET A 1 255 ? 6.578 0.621 -11.683 1.00 91.75 255 MET A N 1
ATOM 2021 C CA . MET A 1 255 ? 7.518 -0.308 -12.328 1.00 91.75 255 MET A CA 1
ATOM 2022 C C . MET A 1 255 ? 7.164 -0.587 -13.797 1.00 91.75 255 MET A C 1
ATOM 2024 O O . MET A 1 255 ? 8.051 -0.724 -14.637 1.00 91.75 255 MET A O 1
ATOM 2028 N N . ALA A 1 256 ? 5.875 -0.664 -14.129 1.00 95.56 256 ALA A N 1
ATOM 2029 C CA . ALA A 1 256 ? 5.394 -0.897 -15.489 1.00 95.56 256 ALA A CA 1
ATOM 2030 C C . ALA A 1 256 ? 5.444 0.358 -16.377 1.00 95.56 256 ALA A C 1
ATOM 2032 O O . ALA A 1 256 ? 5.428 0.235 -17.601 1.00 95.56 256 ALA A O 1
ATOM 2033 N N . ALA A 1 257 ? 5.524 1.556 -15.788 1.00 92.81 257 ALA A N 1
ATOM 2034 C CA . ALA A 1 257 ? 5.445 2.818 -16.517 1.00 92.81 257 ALA A CA 1
ATOM 2035 C C . ALA A 1 257 ? 6.566 2.974 -17.552 1.00 92.81 257 ALA A C 1
ATOM 2037 O O . ALA A 1 257 ? 6.289 3.321 -18.697 1.00 92.81 257 ALA A O 1
ATOM 2038 N N . LEU A 1 258 ? 7.820 2.695 -17.180 1.00 90.94 258 LEU A N 1
ATOM 2039 C CA . LEU A 1 258 ? 8.948 2.860 -18.100 1.00 90.94 258 LEU A CA 1
ATOM 2040 C C . LEU A 1 258 ? 8.911 1.847 -19.266 1.00 90.94 258 LEU A C 1
ATOM 2042 O O . LEU A 1 258 ? 8.999 2.295 -20.411 1.00 90.94 258 LEU A O 1
ATOM 2046 N N . PRO A 1 259 ? 8.697 0.532 -19.043 1.00 92.69 259 PRO A N 1
ATOM 2047 C CA . PRO A 1 259 ? 8.470 -0.422 -20.134 1.00 92.69 259 PRO A CA 1
ATOM 2048 C C . PRO A 1 259 ? 7.276 -0.058 -21.030 1.00 92.69 259 PRO A C 1
ATOM 2050 O O . PRO A 1 259 ? 7.365 -0.150 -22.253 1.00 92.69 259 PRO A O 1
ATOM 2053 N N . ALA A 1 260 ? 6.172 0.422 -20.448 1.00 93.81 260 ALA A N 1
ATOM 2054 C CA . ALA A 1 260 ? 5.005 0.850 -21.217 1.00 93.81 260 ALA A CA 1
ATOM 2055 C C . ALA A 1 260 ? 5.316 2.063 -22.106 1.00 93.81 260 ALA A C 1
ATOM 2057 O O . ALA A 1 260 ? 5.017 2.038 -23.297 1.00 93.81 260 ALA A O 1
ATOM 2058 N N . LEU A 1 261 ? 5.961 3.100 -21.560 1.00 91.88 261 LEU A N 1
ATOM 2059 C CA . LEU A 1 261 ? 6.371 4.282 -22.326 1.00 91.88 261 LEU A CA 1
ATOM 2060 C C . LEU A 1 261 ? 7.330 3.911 -23.456 1.00 91.88 261 LEU A C 1
ATOM 2062 O O . LEU A 1 261 ? 7.165 4.381 -24.575 1.00 91.88 261 LEU A O 1
ATOM 2066 N N . LYS A 1 262 ? 8.285 3.021 -23.184 1.00 92.19 262 LYS A N 1
ATOM 2067 C CA . LYS A 1 262 ? 9.208 2.480 -24.183 1.00 92.19 262 LYS A CA 1
ATOM 2068 C C . LYS A 1 262 ? 8.460 1.793 -25.330 1.00 92.19 262 LYS A C 1
ATOM 2070 O O . LYS A 1 262 ? 8.747 2.077 -26.489 1.00 92.19 262 LYS A O 1
ATOM 2075 N N . ARG A 1 263 ? 7.478 0.936 -25.028 1.00 93.25 263 ARG A N 1
ATOM 2076 C CA . ARG A 1 263 ? 6.643 0.262 -26.039 1.00 93.25 263 ARG A CA 1
ATOM 2077 C C . ARG A 1 263 ? 5.787 1.233 -26.843 1.00 93.25 263 ARG A C 1
ATOM 2079 O O . ARG A 1 263 ? 5.685 1.073 -28.053 1.00 93.25 263 ARG A O 1
ATOM 2086 N N . VAL A 1 264 ? 5.197 2.237 -26.196 1.00 94.19 264 VAL A N 1
ATOM 2087 C CA . VAL A 1 264 ? 4.437 3.290 -26.887 1.00 94.19 264 VAL A CA 1
ATOM 2088 C C . VAL A 1 264 ? 5.353 4.080 -27.820 1.00 94.19 264 VAL A C 1
ATOM 2090 O O . VAL A 1 264 ? 4.996 4.307 -28.970 1.00 94.19 264 VAL A O 1
ATOM 2093 N N . ASP A 1 265 ? 6.550 4.443 -27.361 1.00 93.31 265 ASP A N 1
ATOM 2094 C CA . ASP A 1 265 ? 7.536 5.152 -28.175 1.00 93.31 265 ASP A CA 1
ATOM 2095 C C . ASP A 1 265 ? 7.969 4.332 -29.399 1.00 93.31 265 ASP A C 1
ATOM 2097 O O . ASP A 1 265 ? 7.997 4.856 -30.507 1.00 93.31 265 ASP A O 1
ATOM 2101 N N . GLN A 1 266 ? 8.218 3.030 -29.218 1.00 92.44 266 GLN A N 1
ATOM 2102 C CA . GLN A 1 266 ? 8.521 2.098 -30.311 1.00 92.44 266 GLN A CA 1
ATOM 2103 C C . GLN A 1 266 ? 7.367 1.979 -31.308 1.00 92.44 266 GLN A C 1
ATOM 2105 O O . GLN A 1 266 ? 7.588 2.038 -32.512 1.00 92.44 266 GLN A O 1
ATOM 2110 N N . ALA A 1 267 ? 6.137 1.807 -30.817 1.00 92.81 267 ALA A N 1
ATOM 2111 C CA . ALA A 1 267 ? 4.961 1.621 -31.662 1.00 92.81 267 ALA A CA 1
ATOM 2112 C C . ALA A 1 267 ? 4.623 2.868 -32.491 1.00 92.81 267 ALA A C 1
ATOM 2114 O O . ALA A 1 267 ? 4.017 2.753 -33.552 1.00 92.81 267 ALA A O 1
ATOM 2115 N N . LEU A 1 268 ? 5.001 4.051 -31.999 1.00 94.12 268 LEU A N 1
ATOM 2116 C CA . LEU A 1 268 ? 4.798 5.328 -32.678 1.00 94.12 268 LEU A CA 1
ATOM 2117 C C . LEU A 1 268 ? 6.028 5.797 -33.470 1.00 94.12 268 LEU A C 1
ATOM 2119 O O . LEU A 1 268 ? 5.979 6.869 -34.076 1.00 94.12 268 LEU A O 1
ATOM 2123 N N . ALA A 1 269 ? 7.135 5.050 -33.449 1.00 91.19 269 ALA A N 1
ATOM 2124 C CA . ALA A 1 269 ? 8.321 5.404 -34.212 1.00 91.19 269 ALA A CA 1
ATOM 2125 C C . ALA A 1 269 ? 8.026 5.271 -35.721 1.00 91.19 269 ALA A C 1
ATOM 2127 O O . ALA A 1 269 ? 7.533 4.229 -36.156 1.00 91.19 269 ALA A O 1
ATOM 2128 N N . PRO A 1 270 ? 8.305 6.310 -36.532 1.00 80.75 270 PRO A N 1
ATOM 2129 C CA . PRO A 1 270 ? 7.986 6.301 -37.961 1.00 80.75 270 PRO A CA 1
ATOM 2130 C C . PRO A 1 270 ? 8.854 5.320 -38.758 1.00 80.75 270 PRO A C 1
ATOM 2132 O O . PRO A 1 270 ? 8.426 4.807 -39.788 1.00 80.75 270 PRO A O 1
ATOM 2135 N N . GLU A 1 271 ? 10.064 5.049 -38.273 1.00 82.06 271 GLU A N 1
ATOM 2136 C CA . GLU A 1 271 ? 11.025 4.134 -38.878 1.00 82.06 271 GLU A CA 1
ATOM 2137 C C . GLU A 1 271 ? 11.568 3.179 -37.807 1.00 82.06 271 GLU A C 1
ATOM 2139 O O . GLU A 1 271 ? 11.524 3.469 -36.607 1.00 82.06 271 GLU A O 1
ATOM 2144 N N . GLY A 1 272 ? 12.075 2.022 -38.241 1.00 85.81 272 GLY A N 1
ATOM 2145 C CA . GLY A 1 272 ? 12.770 1.086 -37.356 1.00 85.81 272 GLY A CA 1
ATOM 2146 C C . GLY A 1 272 ? 14.109 1.640 -36.850 1.00 85.81 272 GLY A C 1
ATOM 2147 O O . GLY A 1 272 ? 14.451 2.800 -37.054 1.00 85.81 272 GLY A O 1
ATOM 2148 N N . SER A 1 273 ? 14.912 0.797 -36.198 1.00 91.38 273 SER A N 1
ATOM 2149 C CA . SER A 1 273 ? 16.242 1.209 -35.727 1.00 91.38 273 SER A CA 1
ATOM 2150 C C . SER A 1 273 ? 17.143 1.682 -36.883 1.00 91.38 273 SER A C 1
ATOM 2152 O O . SER A 1 273 ? 17.268 0.975 -37.895 1.00 91.38 273 SER A O 1
ATOM 2154 N N . THR A 1 274 ? 17.854 2.787 -36.673 1.00 92.31 274 THR A N 1
ATOM 2155 C CA . THR A 1 274 ? 18.789 3.396 -37.628 1.00 92.31 274 THR A CA 1
ATOM 2156 C C . THR A 1 274 ? 20.211 3.364 -37.076 1.00 92.31 274 THR A C 1
ATOM 2158 O O . THR A 1 274 ? 20.432 3.453 -35.869 1.00 92.31 274 THR A O 1
ATOM 2161 N N . TRP A 1 275 ? 21.197 3.203 -37.958 1.00 92.75 275 TRP A N 1
ATOM 2162 C CA . TRP A 1 275 ? 22.609 3.169 -37.583 1.00 92.75 275 TRP A CA 1
ATOM 2163 C C . TRP A 1 275 ? 23.164 4.581 -37.407 1.00 92.75 275 TRP A C 1
ATOM 2165 O O . TRP A 1 275 ? 23.205 5.363 -38.356 1.00 92.75 275 TRP A O 1
ATOM 2175 N N . TYR A 1 276 ? 23.644 4.885 -36.204 1.00 92.62 276 TYR A N 1
ATOM 2176 C CA . TYR A 1 276 ? 24.272 6.162 -35.876 1.00 92.62 276 TYR A CA 1
ATOM 2177 C C . TYR A 1 276 ? 25.764 5.988 -35.634 1.00 92.62 276 TYR A C 1
ATOM 2179 O O . TYR A 1 276 ? 26.205 4.983 -35.076 1.00 92.62 276 TYR A O 1
ATOM 2187 N N . ARG A 1 277 ? 26.554 6.981 -36.051 1.00 93.00 277 ARG A N 1
ATOM 2188 C CA . ARG A 1 277 ? 28.010 6.963 -35.885 1.00 93.00 277 ARG A CA 1
ATOM 2189 C C . ARG A 1 277 ? 28.406 7.494 -34.514 1.00 93.00 277 ARG A C 1
ATOM 2191 O O . ARG A 1 277 ? 28.081 8.625 -34.147 1.00 93.00 277 ARG A O 1
ATOM 2198 N N . TYR A 1 278 ? 29.171 6.684 -33.804 1.00 92.88 278 TYR A N 1
ATOM 2199 C CA . TYR A 1 278 ? 29.724 6.981 -32.497 1.00 92.88 278 TYR A CA 1
ATOM 2200 C C . TYR A 1 278 ? 31.240 6.839 -32.522 1.00 92.88 278 TYR A C 1
ATOM 2202 O O . TYR A 1 278 ? 31.771 5.959 -33.186 1.00 92.88 278 TYR A O 1
ATOM 2210 N N . ARG A 1 279 ? 31.936 7.697 -31.783 1.00 91.50 279 ARG A N 1
ATOM 2211 C CA . ARG A 1 279 ? 33.382 7.640 -31.588 1.00 91.50 279 ARG A CA 1
ATOM 2212 C C . ARG A 1 279 ? 33.698 7.058 -30.219 1.00 91.50 279 ARG A C 1
ATOM 2214 O O . ARG A 1 279 ? 33.129 7.511 -29.223 1.00 91.50 279 ARG A O 1
ATOM 2221 N N . LEU A 1 280 ? 34.614 6.097 -30.171 1.00 88.44 280 LEU A N 1
ATOM 2222 C CA . LEU A 1 280 ? 35.141 5.556 -28.921 1.00 88.44 280 LEU A CA 1
ATOM 2223 C C . LEU A 1 280 ? 36.054 6.598 -28.256 1.00 88.44 280 LEU A C 1
ATOM 2225 O O . LEU A 1 280 ? 37.056 7.004 -28.838 1.00 88.44 280 LEU A O 1
ATOM 2229 N N . VAL A 1 281 ? 35.703 7.055 -27.055 1.00 85.31 281 VAL A N 1
ATOM 2230 C CA . VAL A 1 281 ? 36.405 8.149 -26.352 1.00 85.31 281 VAL A CA 1
ATOM 2231 C C . VAL A 1 281 ? 37.451 7.629 -25.372 1.00 85.31 281 VAL A C 1
ATOM 2233 O O . VAL A 1 281 ? 38.489 8.255 -25.190 1.00 85.31 281 VAL A O 1
ATOM 2236 N N . ASP A 1 282 ? 37.183 6.493 -24.734 1.00 79.75 282 ASP A N 1
ATOM 2237 C CA . ASP A 1 282 ? 38.051 5.920 -23.708 1.00 79.75 282 ASP A CA 1
ATOM 2238 C C . ASP A 1 282 ? 37.961 4.388 -23.732 1.00 79.75 282 ASP A C 1
ATOM 2240 O O . ASP A 1 282 ? 36.929 3.825 -24.104 1.00 79.75 282 ASP A O 1
ATOM 2244 N N . ARG A 1 283 ? 39.025 3.715 -23.278 1.00 64.94 283 ARG A N 1
ATOM 2245 C CA . ARG A 1 283 ? 39.094 2.253 -23.111 1.00 64.94 283 ARG A CA 1
ATOM 2246 C C . ARG A 1 283 ? 38.062 1.726 -22.112 1.00 64.94 283 ARG A C 1
ATOM 2248 O O . ARG A 1 283 ? 37.731 0.549 -22.151 1.00 64.94 283 ARG A O 1
ATOM 2255 N N . VAL A 1 284 ? 37.493 2.597 -21.273 1.00 62.09 284 VAL A N 1
ATOM 2256 C CA . VAL A 1 284 ? 36.341 2.303 -20.396 1.00 62.09 284 VAL A CA 1
ATOM 2257 C C . VAL A 1 284 ? 35.000 2.332 -21.167 1.00 62.09 284 VAL A C 1
ATOM 2259 O O . VAL A 1 284 ? 33.933 2.509 -20.583 1.00 62.09 284 VAL A O 1
ATOM 2262 N N . VAL A 1 285 ? 35.048 2.132 -22.490 1.00 74.19 285 VAL A N 1
ATOM 2263 C CA . VAL A 1 285 ? 33.902 1.860 -23.371 1.00 74.19 285 VAL A CA 1
ATOM 2264 C C . VAL A 1 285 ? 32.854 2.987 -23.355 1.00 74.19 285 VAL A C 1
ATOM 2266 O O . VAL A 1 285 ? 31.639 2.771 -23.329 1.00 74.19 285 VAL A O 1
ATOM 2269 N N . HIS A 1 286 ? 33.343 4.229 -23.347 1.00 84.81 286 HIS A N 1
ATOM 2270 C CA . HIS A 1 286 ? 32.522 5.428 -23.504 1.00 84.81 286 HIS A CA 1
ATOM 2271 C C . HIS A 1 286 ? 32.451 5.822 -24.976 1.00 84.81 286 HIS A C 1
ATOM 2273 O O . HIS A 1 286 ? 33.482 5.991 -25.627 1.00 84.81 286 HIS A O 1
ATOM 2279 N N . PHE A 1 287 ? 31.238 6.038 -25.475 1.00 86.19 287 PHE A N 1
ATOM 2280 C CA . PHE A 1 287 ? 30.993 6.440 -26.853 1.00 86.19 287 PHE A CA 1
ATOM 2281 C C . PHE A 1 287 ? 30.329 7.815 -26.906 1.00 86.19 287 PHE A C 1
ATOM 2283 O O . PHE A 1 287 ? 29.266 8.041 -26.315 1.00 86.19 287 PHE A O 1
ATOM 2290 N N . SER A 1 288 ? 30.948 8.733 -27.649 1.00 88.81 288 SER A N 1
ATOM 2291 C CA . SER A 1 288 ? 30.384 10.049 -27.960 1.00 88.81 288 SER A CA 1
ATOM 2292 C C . SER A 1 288 ? 29.831 10.068 -29.382 1.00 88.81 288 SER A C 1
ATOM 2294 O O . SER A 1 288 ? 30.470 9.509 -30.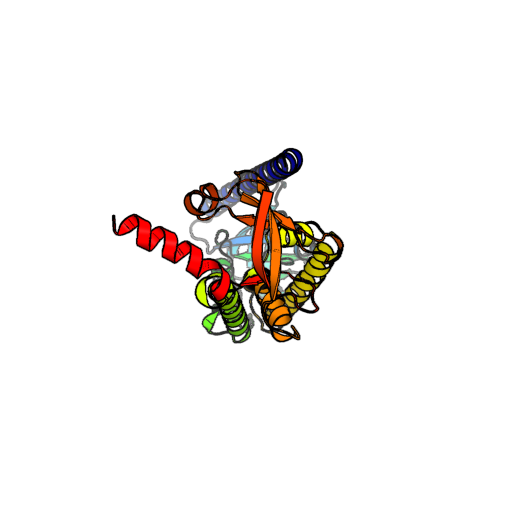273 1.00 88.81 288 SER A O 1
ATOM 2296 N N . PRO A 1 289 ? 28.692 10.724 -29.640 1.00 90.44 289 PRO A N 1
ATOM 2297 C CA . PRO A 1 289 ? 28.198 10.871 -31.004 1.00 90.44 289 PRO A CA 1
ATOM 2298 C C . PRO A 1 289 ? 29.199 11.650 -31.867 1.00 90.44 289 PRO A C 1
ATOM 2300 O O . PRO A 1 289 ? 29.784 12.629 -31.404 1.00 90.44 289 PRO A O 1
ATOM 2303 N N . VAL A 1 290 ? 29.391 11.220 -33.118 1.00 87.94 290 VAL A N 1
ATOM 2304 C CA . VAL A 1 290 ? 30.282 11.912 -34.073 1.00 87.94 290 VAL A CA 1
ATOM 2305 C C . VAL A 1 290 ? 29.691 13.264 -34.487 1.00 87.94 290 VAL A C 1
ATOM 2307 O O . VAL A 1 290 ? 30.420 14.242 -34.629 1.00 87.94 290 VAL A O 1
ATOM 2310 N N . ASP A 1 291 ? 28.365 13.335 -34.625 1.00 86.31 291 ASP A N 1
ATOM 2311 C CA . ASP A 1 291 ? 27.632 14.564 -34.927 1.00 86.31 291 ASP A CA 1
ATOM 2312 C C . ASP A 1 291 ? 26.743 14.979 -33.745 1.00 86.31 291 ASP A C 1
ATOM 2314 O O . ASP A 1 291 ? 25.693 14.391 -33.474 1.00 86.31 291 ASP A O 1
ATOM 2318 N N . ALA A 1 292 ? 27.156 16.036 -33.045 1.00 78.31 292 ALA A N 1
ATOM 2319 C CA . ALA A 1 292 ? 26.427 16.576 -31.901 1.00 78.31 292 ALA A CA 1
ATOM 2320 C C . ALA A 1 292 ? 25.074 17.214 -32.279 1.00 78.31 292 ALA A C 1
ATOM 2322 O O . ALA A 1 292 ? 24.213 17.377 -31.412 1.00 78.31 292 ALA A O 1
ATOM 2323 N N . ARG A 1 293 ? 24.848 17.561 -33.557 1.00 81.38 293 ARG A N 1
ATOM 2324 C CA . ARG A 1 293 ? 23.615 18.231 -34.014 1.00 81.38 293 ARG A CA 1
ATOM 2325 C C . ARG A 1 293 ? 22.402 17.300 -34.031 1.00 81.38 293 ARG A C 1
ATOM 2327 O O . ARG A 1 293 ? 21.272 17.775 -34.027 1.00 81.38 293 ARG A O 1
ATOM 2334 N N . GLN A 1 294 ? 22.627 15.987 -33.994 1.00 80.62 294 GLN A N 1
ATOM 2335 C CA . GLN A 1 294 ? 21.573 14.967 -34.051 1.00 80.62 294 GLN A CA 1
ATOM 2336 C C . GLN A 1 294 ? 20.885 14.726 -32.694 1.00 80.62 294 GLN A C 1
ATOM 2338 O O . GLN A 1 294 ? 19.895 13.998 -32.614 1.00 80.62 294 GLN A O 1
ATOM 2343 N N . GLY A 1 295 ? 21.383 15.340 -31.611 1.00 82.75 295 GLY A N 1
ATOM 2344 C CA . GLY A 1 295 ? 20.810 15.186 -30.269 1.00 82.75 295 GLY A CA 1
ATOM 2345 C C . GLY A 1 295 ? 20.956 13.771 -29.696 1.00 82.75 295 GLY A C 1
ATOM 2346 O O . GLY A 1 295 ? 20.152 13.355 -28.861 1.00 82.75 295 GLY A O 1
ATOM 2347 N N . LEU A 1 296 ? 21.960 13.031 -30.169 1.00 87.88 296 LEU A N 1
ATOM 2348 C CA . LEU A 1 296 ? 22.266 11.671 -29.745 1.00 87.88 296 LEU A CA 1
ATOM 2349 C C . LEU A 1 296 ? 22.797 11.644 -28.298 1.00 87.88 296 LEU A C 1
ATOM 2351 O O . LEU A 1 296 ? 23.613 12.492 -27.922 1.00 87.88 296 LEU A O 1
ATOM 2355 N N . PRO A 1 297 ? 22.374 10.678 -27.466 1.00 89.81 297 PRO A N 1
ATOM 2356 C CA . PRO A 1 297 ? 22.924 10.509 -26.126 1.00 89.81 297 PRO A CA 1
ATOM 2357 C C . PRO A 1 297 ? 24.338 9.932 -26.162 1.00 89.81 297 PRO A C 1
ATOM 2359 O O . PRO A 1 297 ? 24.699 9.200 -27.082 1.00 89.81 297 PRO A O 1
ATOM 2362 N N . THR A 1 298 ? 25.108 10.195 -25.108 1.00 89.31 298 THR A N 1
ATOM 2363 C CA . THR A 1 298 ? 26.335 9.448 -24.826 1.00 89.31 298 THR A CA 1
ATOM 2364 C C . THR A 1 298 ? 25.992 8.035 -24.369 1.00 89.31 298 THR A C 1
ATOM 2366 O O . THR A 1 298 ? 25.022 7.831 -23.625 1.00 89.31 298 THR A O 1
ATOM 2369 N N . LEU A 1 299 ? 26.801 7.073 -24.810 1.00 89.50 299 LEU A N 1
ATOM 2370 C CA . LEU A 1 299 ? 26.630 5.659 -24.491 1.00 89.50 299 LEU A CA 1
ATOM 2371 C C . LEU A 1 299 ? 27.808 5.169 -23.657 1.00 89.50 299 LEU A C 1
ATOM 2373 O O . LEU A 1 299 ? 28.932 5.666 -23.771 1.00 89.50 299 LEU A O 1
ATOM 2377 N N . ARG A 1 300 ? 27.534 4.170 -22.830 1.00 87.56 300 ARG A N 1
ATOM 2378 C CA . ARG A 1 300 ? 28.534 3.453 -22.054 1.00 87.56 300 ARG A CA 1
ATOM 2379 C C . ARG A 1 300 ? 28.168 1.980 -22.095 1.00 87.56 300 ARG A C 1
ATOM 2381 O O . ARG A 1 300 ? 27.060 1.638 -21.698 1.00 87.56 300 ARG A O 1
ATOM 2388 N N . PHE A 1 301 ? 29.081 1.128 -22.547 1.00 84.56 301 PHE A N 1
ATOM 2389 C CA . PHE A 1 301 ? 28.857 -0.318 -22.528 1.00 84.56 301 PHE A CA 1
ATOM 2390 C C . PHE A 1 301 ? 29.785 -0.968 -21.515 1.00 84.56 301 PHE A C 1
ATOM 2392 O O . PHE A 1 301 ? 30.990 -1.038 -21.697 1.00 84.56 301 PHE A O 1
ATOM 2399 N N . THR A 1 302 ? 29.226 -1.448 -20.414 1.00 78.50 302 THR A N 1
ATOM 2400 C CA . THR A 1 302 ? 29.986 -2.198 -19.402 1.00 78.50 302 THR A CA 1
ATOM 2401 C C . THR A 1 302 ? 30.074 -3.689 -19.728 1.00 78.50 302 THR A C 1
ATOM 2403 O O . THR A 1 302 ? 30.875 -4.404 -19.131 1.00 78.50 302 THR A O 1
ATOM 2406 N N . LYS A 1 303 ? 29.261 -4.159 -20.681 1.00 79.50 303 LYS A N 1
ATOM 2407 C CA . LYS A 1 303 ? 29.239 -5.538 -21.174 1.00 79.50 303 LYS A CA 1
ATOM 2408 C C . LYS A 1 303 ? 30.308 -5.731 -22.260 1.00 79.50 303 LYS A C 1
ATOM 2410 O O . LYS A 1 303 ? 30.535 -4.833 -23.069 1.00 79.50 303 LYS A O 1
ATOM 2415 N N . ALA A 1 304 ? 30.899 -6.925 -22.295 1.00 83.31 304 ALA A N 1
ATOM 2416 C CA . ALA A 1 304 ? 31.886 -7.365 -23.287 1.00 83.31 304 ALA A CA 1
ATOM 2417 C C . ALA A 1 304 ? 33.181 -6.517 -23.389 1.00 83.31 304 ALA A C 1
ATOM 2419 O O . ALA A 1 304 ? 33.552 -6.093 -24.487 1.00 83.31 304 ALA A O 1
ATOM 2420 N N . PRO A 1 305 ? 33.889 -6.239 -22.277 1.00 83.81 305 PRO A N 1
ATOM 2421 C CA . PRO A 1 305 ? 35.070 -5.372 -22.298 1.00 83.81 305 PRO A CA 1
ATOM 2422 C C . PRO A 1 305 ? 36.200 -5.903 -23.198 1.00 83.81 305 PRO A C 1
ATOM 2424 O O . PRO A 1 305 ? 36.905 -5.105 -23.811 1.00 83.81 305 PRO A O 1
ATOM 2427 N N . GLU A 1 306 ? 36.352 -7.224 -23.338 1.00 86.75 306 GLU A N 1
ATOM 2428 C CA . GLU A 1 306 ? 37.384 -7.843 -24.184 1.00 86.75 306 GLU A CA 1
ATOM 2429 C C . GLU A 1 306 ? 37.142 -7.596 -25.681 1.00 86.75 306 GLU A C 1
ATOM 2431 O O . GLU A 1 306 ? 38.095 -7.430 -26.445 1.00 86.75 306 GLU A O 1
ATOM 2436 N N . TYR A 1 307 ? 35.873 -7.533 -26.100 1.00 86.56 307 TYR A N 1
ATOM 2437 C CA . TYR A 1 307 ? 35.505 -7.171 -27.469 1.00 86.56 307 TYR A CA 1
ATOM 2438 C C . TYR A 1 307 ? 35.905 -5.722 -27.773 1.00 86.56 307 TYR A C 1
ATOM 2440 O O . TYR A 1 307 ? 36.577 -5.442 -28.765 1.00 86.56 307 TYR A O 1
ATOM 2448 N N . TRP A 1 308 ? 35.554 -4.795 -26.878 1.00 86.12 308 TRP A N 1
ATOM 2449 C CA . TRP A 1 308 ? 35.838 -3.371 -27.066 1.00 86.12 308 TRP A CA 1
ATOM 2450 C C . TRP A 1 308 ? 37.323 -3.024 -26.939 1.00 86.12 308 TRP A C 1
ATOM 2452 O O . TRP A 1 308 ? 37.780 -2.084 -27.584 1.00 86.12 308 TRP A O 1
ATOM 2462 N N . ALA A 1 309 ? 38.093 -3.791 -26.162 1.00 84.44 309 ALA A N 1
ATOM 2463 C CA . ALA A 1 309 ? 39.529 -3.577 -25.978 1.00 84.44 309 ALA A CA 1
ATOM 2464 C C . ALA A 1 309 ? 40.357 -3.737 -27.269 1.00 84.44 309 ALA A C 1
ATOM 2466 O O . ALA A 1 309 ? 41.483 -3.246 -27.329 1.00 84.44 309 ALA A O 1
ATOM 2467 N N . GLN A 1 310 ? 39.815 -4.399 -28.295 1.00 85.00 310 GLN A N 1
ATOM 2468 C CA . GLN A 1 310 ? 40.463 -4.542 -29.605 1.00 85.00 310 GLN A CA 1
ATOM 2469 C C . GLN A 1 310 ? 40.372 -3.279 -30.463 1.00 85.00 310 GLN A C 1
ATOM 2471 O O . GLN A 1 310 ? 41.104 -3.150 -31.442 1.00 85.00 310 GLN A O 1
ATOM 2476 N N . MET A 1 311 ? 39.463 -2.363 -30.130 1.00 86.19 311 MET A N 1
ATOM 2477 C CA . MET A 1 311 ? 39.243 -1.148 -30.903 1.00 86.19 311 MET A CA 1
ATOM 2478 C C . MET A 1 311 ? 40.155 -0.026 -30.406 1.00 86.19 311 MET A C 1
ATOM 2480 O O . MET A 1 311 ? 40.266 0.232 -29.205 1.00 86.19 311 MET A O 1
ATOM 2484 N N . GLU A 1 312 ? 40.794 0.682 -31.336 1.00 86.25 312 GLU A N 1
ATOM 2485 C CA . GLU A 1 312 ? 41.603 1.851 -30.997 1.00 86.25 312 GLU A CA 1
ATOM 2486 C C . GLU A 1 312 ? 40.715 3.011 -30.526 1.00 86.25 312 GLU A C 1
ATOM 2488 O O . GLU A 1 312 ? 39.634 3.264 -31.070 1.00 86.25 312 GLU A O 1
ATOM 2493 N N . VAL A 1 313 ? 41.170 3.745 -29.507 1.00 88.50 313 VAL A N 1
ATOM 2494 C CA . VAL A 1 313 ? 40.491 4.965 -29.051 1.00 88.50 313 VAL A CA 1
ATOM 2495 C C . VAL A 1 313 ? 40.459 5.971 -30.203 1.00 88.50 313 VAL A C 1
ATOM 2497 O O . VAL A 1 313 ? 41.467 6.201 -30.863 1.00 88.50 313 VAL A O 1
ATOM 2500 N N . GLY A 1 314 ? 39.297 6.573 -30.446 1.00 86.00 314 GLY A N 1
ATOM 2501 C CA . GLY A 1 314 ? 39.040 7.443 -31.593 1.00 86.00 314 GLY A CA 1
ATOM 2502 C C . GLY A 1 314 ? 38.399 6.736 -32.790 1.00 86.00 314 GLY A C 1
ATOM 2503 O O . GLY A 1 314 ? 37.932 7.426 -33.696 1.00 86.00 314 GLY A O 1
ATOM 2504 N N . SER A 1 315 ? 38.311 5.401 -32.781 1.00 88.44 315 SER A N 1
ATOM 2505 C CA . SER A 1 315 ? 37.603 4.640 -33.817 1.00 88.44 31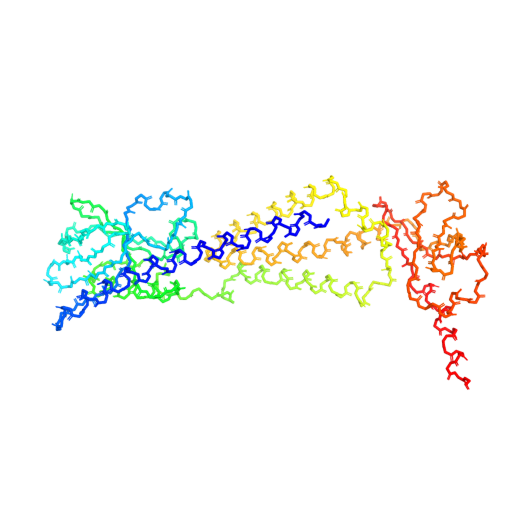5 SER A CA 1
ATOM 2506 C C . SER A 1 315 ? 36.115 4.996 -33.882 1.00 88.44 315 SER A C 1
ATOM 2508 O O . SER A 1 315 ? 35.471 5.293 -32.869 1.00 88.44 315 SER A O 1
ATOM 2510 N N . GLU A 1 316 ? 35.571 4.982 -35.101 1.00 92.00 316 GLU A N 1
ATOM 2511 C CA . GLU A 1 316 ? 34.152 5.218 -35.355 1.00 92.00 316 GLU A CA 1
ATOM 2512 C C . GLU A 1 316 ? 33.411 3.888 -35.512 1.00 92.00 316 GLU A C 1
ATOM 2514 O O . GLU A 1 316 ? 33.763 3.052 -36.343 1.00 92.00 316 GLU A O 1
ATOM 2519 N N . VAL A 1 317 ? 32.359 3.707 -34.718 1.00 90.50 317 VAL A N 1
ATOM 2520 C CA . VAL A 1 317 ? 31.518 2.511 -34.677 1.00 90.50 317 VAL A CA 1
ATOM 2521 C C . VAL A 1 317 ? 30.080 2.911 -34.982 1.00 90.50 317 VAL A C 1
ATOM 2523 O O . VAL A 1 317 ? 29.598 3.959 -34.546 1.00 90.50 317 VAL A O 1
ATOM 2526 N N . GLN A 1 318 ? 29.382 2.078 -35.749 1.00 92.62 318 GLN A N 1
ATOM 2527 C CA . GLN A 1 318 ? 27.957 2.256 -35.998 1.00 92.62 318 GLN A CA 1
ATOM 2528 C C . GLN A 1 318 ? 27.150 1.520 -34.931 1.00 92.62 318 GLN A C 1
ATOM 2530 O O . GLN A 1 318 ? 27.378 0.339 -34.686 1.00 92.62 318 GLN A O 1
ATOM 2535 N N . ILE A 1 319 ? 26.202 2.217 -34.310 1.00 93.00 319 ILE A N 1
ATOM 2536 C CA . ILE A 1 319 ? 25.351 1.676 -33.247 1.00 93.00 319 ILE A CA 1
ATOM 2537 C C . ILE A 1 319 ? 23.884 1.833 -33.671 1.00 93.00 319 ILE A C 1
ATOM 2539 O O . ILE A 1 319 ? 23.491 2.940 -34.056 1.00 93.00 319 ILE A O 1
ATOM 2543 N N . PRO A 1 320 ? 23.072 0.758 -33.638 1.00 94.94 320 PRO A N 1
ATOM 2544 C CA . PRO A 1 320 ? 21.692 0.803 -34.091 1.00 94.94 320 PRO A CA 1
ATOM 2545 C C . PRO A 1 320 ? 20.801 1.326 -32.963 1.00 94.94 320 PRO A C 1
ATOM 2547 O O . PRO A 1 320 ? 20.657 0.682 -31.922 1.00 94.94 320 PRO A O 1
ATOM 2550 N N . LEU A 1 321 ? 20.197 2.495 -33.168 1.00 94.25 321 LEU A N 1
ATOM 2551 C CA . LEU A 1 321 ? 19.294 3.114 -32.201 1.00 94.25 321 LEU A CA 1
ATOM 2552 C C . LEU A 1 321 ? 17.921 3.373 -32.818 1.00 94.25 321 LEU A C 1
ATOM 2554 O O . LEU A 1 321 ? 17.805 3.729 -33.989 1.00 94.25 321 LEU A O 1
ATOM 2558 N N . LEU A 1 322 ? 16.884 3.245 -32.000 1.00 94.38 322 LEU A N 1
ATOM 2559 C CA . LEU A 1 322 ? 15.526 3.682 -32.292 1.00 94.38 322 LEU A CA 1
ATOM 2560 C C . LEU A 1 322 ? 15.191 4.901 -31.429 1.00 94.38 322 LEU A C 1
ATOM 2562 O O . LEU A 1 322 ? 15.584 4.974 -30.261 1.00 94.38 322 LEU A O 1
ATOM 2566 N N . ARG A 1 323 ? 14.446 5.845 -32.006 1.00 91.94 323 ARG A N 1
ATOM 2567 C CA . ARG A 1 323 ? 13.884 6.992 -31.292 1.00 91.94 323 ARG A CA 1
ATOM 2568 C C . ARG A 1 323 ? 12.468 7.253 -31.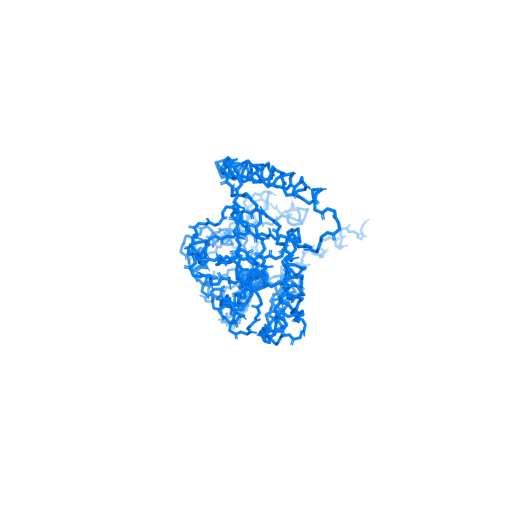780 1.00 91.94 323 ARG A C 1
ATOM 2570 O O . ARG A 1 323 ? 12.280 7.612 -32.941 1.00 91.94 323 ARG A O 1
ATOM 2577 N N . GLY A 1 324 ? 11.493 7.120 -30.893 1.00 90.38 324 GLY A N 1
ATOM 2578 C CA . GLY A 1 324 ? 10.125 7.516 -31.182 1.00 90.38 324 GLY A CA 1
ATOM 2579 C C . GLY A 1 324 ? 9.819 8.970 -30.790 1.00 90.38 324 GLY A C 1
ATOM 2580 O O . GLY A 1 324 ? 10.709 9.746 -30.403 1.00 90.38 324 GLY A O 1
ATOM 2581 N N . PRO A 1 325 ? 8.541 9.371 -30.888 1.00 90.38 325 PRO A N 1
ATOM 2582 C CA . PRO A 1 325 ? 8.096 10.739 -30.626 1.00 90.38 325 PRO A CA 1
ATOM 2583 C C . PRO A 1 325 ? 8.153 11.145 -29.147 1.00 90.38 325 PRO A C 1
ATOM 2585 O O . PRO A 1 325 ? 8.165 12.340 -28.854 1.00 90.38 325 PRO A O 1
ATOM 2588 N N . LEU A 1 326 ? 8.227 10.195 -28.208 1.00 88.75 326 LEU A N 1
ATOM 2589 C CA . LEU A 1 326 ? 8.458 10.486 -26.788 1.00 88.75 326 LEU A CA 1
ATOM 2590 C C . LEU A 1 326 ? 9.928 10.840 -26.511 1.00 88.75 326 LEU A C 1
ATOM 2592 O O . LEU A 1 326 ? 10.271 11.238 -25.398 1.00 88.75 326 LEU A O 1
ATOM 2596 N N . GLY A 1 327 ? 10.801 10.723 -27.518 1.00 87.75 327 GLY A N 1
ATOM 2597 C CA . GLY A 1 327 ? 12.203 11.116 -27.437 1.00 87.75 327 GLY A CA 1
ATOM 2598 C C . GLY A 1 327 ? 13.072 10.150 -26.636 1.00 87.75 327 GLY A C 1
ATOM 2599 O O . GLY A 1 327 ? 14.177 10.529 -26.243 1.00 87.75 327 GLY A O 1
ATOM 2600 N N . LEU A 1 328 ? 12.589 8.927 -26.400 1.00 91.31 328 LEU A N 1
ATOM 2601 C CA . LEU A 1 328 ? 13.333 7.877 -25.718 1.00 91.31 328 LEU A CA 1
ATOM 2602 C C . LEU A 1 328 ? 14.254 7.202 -26.730 1.00 91.31 328 LEU A C 1
ATOM 2604 O O . LEU A 1 328 ? 13.801 6.632 -27.717 1.00 91.31 328 LEU A O 1
ATOM 2608 N N . TRP A 1 329 ? 15.557 7.267 -26.494 1.00 92.81 329 TRP A N 1
ATOM 2609 C CA . TRP A 1 329 ? 16.510 6.568 -27.341 1.00 92.81 329 TRP A CA 1
ATOM 2610 C C . TRP A 1 329 ? 16.767 5.162 -26.809 1.00 92.81 329 TRP A C 1
ATOM 2612 O O . TRP A 1 329 ? 17.022 4.962 -25.615 1.00 92.81 329 TRP A O 1
ATOM 2622 N N . GLN A 1 330 ? 16.710 4.198 -27.719 1.00 94.12 330 GLN A N 1
ATOM 2623 C CA . GLN A 1 330 ? 16.690 2.781 -27.391 1.00 94.12 330 GLN A CA 1
ATOM 2624 C C . GLN A 1 330 ? 17.677 2.030 -28.286 1.00 94.12 330 GLN A C 1
ATOM 2626 O O . GLN A 1 330 ? 17.656 2.197 -29.502 1.00 94.12 330 GLN A O 1
ATOM 2631 N N . LEU A 1 331 ? 18.545 1.221 -27.692 1.00 93.94 331 LEU A N 1
ATOM 2632 C CA . LEU A 1 331 ? 19.520 0.381 -28.380 1.00 93.94 331 LEU A CA 1
ATOM 2633 C C . LEU A 1 331 ? 18.860 -0.893 -28.892 1.00 93.94 331 LEU A C 1
ATOM 2635 O O . LEU A 1 331 ? 18.215 -1.575 -28.108 1.00 93.94 331 LEU A O 1
ATOM 2639 N N . ASP A 1 332 ? 19.049 -1.235 -30.163 1.00 94.44 332 ASP A N 1
ATOM 2640 C CA . ASP A 1 332 ? 18.530 -2.479 -30.741 1.00 94.44 332 ASP A CA 1
ATOM 2641 C C . ASP A 1 332 ? 19.509 -3.650 -30.534 1.00 94.44 332 ASP A C 1
ATOM 2643 O O . ASP A 1 332 ? 20.474 -3.791 -31.292 1.00 94.44 332 ASP A O 1
ATOM 2647 N N . HIS A 1 333 ? 19.258 -4.523 -29.552 1.00 91.81 333 HIS A N 1
ATOM 2648 C CA . HIS A 1 333 ? 20.125 -5.682 -29.302 1.00 91.81 333 HIS A CA 1
ATOM 2649 C C . HIS A 1 333 ? 20.089 -6.734 -30.409 1.00 91.81 333 HIS A C 1
ATOM 2651 O O . HIS A 1 333 ? 21.091 -7.418 -30.613 1.00 91.81 333 HIS A O 1
ATOM 2657 N N . GLN A 1 334 ? 19.003 -6.844 -31.185 1.00 92.12 334 GLN A N 1
ATOM 2658 C CA . GLN A 1 334 ? 18.958 -7.810 -32.293 1.00 92.12 334 GLN A CA 1
ATOM 2659 C C . GLN A 1 334 ? 19.991 -7.481 -33.367 1.00 92.12 334 GLN A C 1
ATOM 2661 O O . GLN A 1 334 ? 20.502 -8.381 -34.031 1.00 92.12 334 GLN A O 1
ATOM 2666 N N . ARG A 1 335 ? 20.304 -6.194 -33.538 1.00 92.06 335 ARG A N 1
ATOM 2667 C CA . ARG A 1 335 ? 21.317 -5.725 -34.491 1.00 92.06 335 ARG A CA 1
ATOM 2668 C C . ARG A 1 335 ? 22.675 -5.476 -33.842 1.00 92.06 335 ARG A C 1
ATOM 2670 O O . ARG A 1 335 ? 23.691 -5.639 -34.512 1.00 92.06 335 ARG A O 1
ATOM 2677 N N . PHE A 1 336 ? 22.696 -5.083 -32.571 1.00 91.44 336 PHE A N 1
ATOM 2678 C CA . PHE A 1 336 ? 23.914 -4.719 -31.850 1.00 91.44 336 PHE A CA 1
ATOM 2679 C C . PHE A 1 336 ? 24.701 -5.922 -31.309 1.00 91.44 336 PHE A C 1
ATOM 2681 O O . PHE A 1 336 ? 25.925 -5.927 -31.413 1.00 91.44 336 PHE A O 1
ATOM 2688 N N . ASP A 1 337 ? 24.032 -6.946 -30.771 1.00 91.12 337 ASP A N 1
ATOM 2689 C CA . ASP A 1 337 ? 24.694 -8.072 -30.094 1.00 91.12 337 ASP A CA 1
ATOM 2690 C C . ASP A 1 337 ? 25.368 -9.105 -31.025 1.00 91.12 337 ASP A C 1
ATOM 2692 O O . ASP A 1 337 ? 26.412 -9.638 -30.636 1.00 91.12 337 ASP A O 1
ATOM 2696 N N . PRO A 1 338 ? 24.867 -9.421 -32.244 1.00 93.19 338 PRO A N 1
ATOM 2697 C CA . PRO A 1 338 ? 25.434 -10.503 -33.055 1.00 93.19 338 PRO A CA 1
ATOM 2698 C C . PRO A 1 338 ? 26.946 -10.410 -33.345 1.00 93.19 338 PRO A C 1
ATOM 2700 O O . PRO A 1 338 ? 27.608 -11.448 -33.288 1.00 93.19 338 PRO A O 1
ATOM 2703 N N . PRO A 1 339 ? 27.541 -9.234 -33.640 1.00 88.50 339 PRO A N 1
ATOM 2704 C CA . PRO A 1 339 ? 28.993 -9.110 -33.799 1.00 88.50 339 PRO A CA 1
ATOM 2705 C C . PRO A 1 339 ? 29.775 -9.461 -32.526 1.00 88.50 339 PRO A C 1
ATOM 2707 O O . PRO A 1 339 ? 30.818 -10.109 -32.603 1.00 88.50 339 PRO A O 1
ATOM 2710 N N . ILE A 1 340 ? 29.250 -9.075 -31.360 1.00 88.56 340 ILE A N 1
ATOM 2711 C CA . ILE A 1 340 ? 29.866 -9.330 -30.053 1.00 88.56 340 ILE A CA 1
ATOM 2712 C C . ILE A 1 340 ? 29.801 -10.826 -29.733 1.00 88.56 340 ILE A C 1
ATOM 2714 O O . ILE A 1 340 ? 30.801 -11.422 -29.339 1.00 88.56 340 ILE A O 1
ATOM 2718 N N . LEU A 1 341 ? 28.644 -11.457 -29.951 1.00 90.38 341 LEU A N 1
ATOM 2719 C CA . LEU A 1 341 ? 28.463 -12.893 -29.724 1.00 90.38 341 LEU A CA 1
ATOM 2720 C C . LEU A 1 341 ? 29.407 -13.725 -30.602 1.00 90.38 341 LEU A C 1
ATOM 2722 O O . LEU A 1 341 ? 30.123 -14.581 -30.084 1.00 90.38 341 LEU A O 1
ATOM 2726 N N . LYS A 1 342 ? 29.504 -13.400 -31.899 1.00 90.94 342 LYS A N 1
ATOM 2727 C CA . LYS A 1 342 ? 30.436 -14.061 -32.831 1.00 90.94 342 LYS A CA 1
ATOM 2728 C C . LYS A 1 342 ? 31.892 -13.972 -32.375 1.00 90.94 342 LYS A C 1
ATOM 2730 O O . LYS A 1 342 ? 32.647 -14.930 -32.540 1.00 90.94 342 LYS A O 1
ATOM 2735 N N . PHE A 1 343 ? 32.298 -12.840 -31.800 1.00 88.50 343 PHE A N 1
ATOM 2736 C CA . PHE A 1 343 ? 33.648 -12.678 -31.266 1.00 88.50 343 PHE A CA 1
ATOM 2737 C C . PHE A 1 343 ? 33.946 -13.689 -30.143 1.00 88.50 343 PHE A C 1
ATOM 2739 O O . PHE A 1 343 ? 34.967 -14.382 -30.205 1.00 88.50 343 PHE A O 1
ATOM 2746 N N . TYR A 1 344 ? 33.049 -13.844 -29.165 1.00 88.00 344 TYR A N 1
ATOM 2747 C CA . TYR A 1 344 ? 33.245 -14.809 -28.074 1.00 88.00 344 TYR A CA 1
ATOM 2748 C C . TYR A 1 344 ? 33.110 -16.264 -28.530 1.00 88.00 344 TYR A C 1
ATOM 2750 O O . TYR A 1 344 ? 33.886 -17.106 -28.084 1.00 88.00 344 TYR A O 1
ATOM 2758 N N . GLU A 1 345 ? 32.200 -16.568 -29.459 1.00 90.38 345 GLU A N 1
ATOM 2759 C CA . GLU A 1 345 ? 32.098 -17.902 -30.067 1.00 90.38 345 GLU A CA 1
ATOM 2760 C C . GLU A 1 345 ? 33.410 -18.302 -30.757 1.00 90.38 345 GLU A C 1
ATOM 2762 O O . GLU A 1 345 ? 33.918 -19.401 -30.544 1.00 90.38 345 GLU A O 1
ATOM 2767 N N . SER A 1 346 ? 34.009 -17.383 -31.522 1.00 84.75 346 SER A N 1
ATOM 2768 C CA . SER A 1 346 ? 35.286 -17.629 -32.205 1.00 84.75 346 SER A CA 1
ATOM 2769 C C . SER A 1 346 ? 36.487 -17.734 -31.258 1.00 84.75 346 SER A C 1
ATOM 2771 O O . SER A 1 346 ? 37.462 -18.414 -31.576 1.00 84.75 346 SER A O 1
ATOM 2773 N N . SER A 1 347 ? 36.415 -17.079 -30.097 1.00 77.81 347 SER A N 1
ATOM 2774 C CA . SER A 1 347 ? 37.473 -17.101 -29.082 1.00 77.81 347 SER A CA 1
ATOM 2775 C C . SER A 1 347 ? 37.425 -18.363 -28.219 1.00 77.81 347 SER A C 1
ATOM 2777 O O . SER A 1 347 ? 38.476 -18.843 -27.819 1.00 77.81 347 SER A O 1
ATOM 2779 N N . ASN A 1 348 ? 36.233 -18.923 -27.979 1.00 70.31 348 ASN A N 1
ATOM 2780 C CA . ASN A 1 348 ? 36.039 -20.170 -27.224 1.00 70.31 348 ASN A CA 1
ATOM 2781 C C . ASN A 1 348 ? 36.274 -21.443 -28.057 1.00 70.31 348 ASN A C 1
ATOM 2783 O O . ASN A 1 348 ? 36.367 -22.532 -27.498 1.00 70.31 348 ASN A O 1
ATOM 2787 N N . ALA A 1 349 ? 36.312 -21.328 -29.387 1.00 62.31 349 ALA A N 1
ATOM 2788 C CA . ALA A 1 349 ? 36.602 -22.438 -30.296 1.00 62.31 349 ALA A CA 1
ATOM 2789 C C . ALA A 1 349 ? 38.114 -22.697 -30.491 1.00 62.31 349 ALA A C 1
ATOM 2791 O O . ALA A 1 349 ? 38.482 -23.626 -31.211 1.00 62.31 349 ALA A O 1
ATOM 2792 N N . LYS A 1 350 ? 38.973 -21.867 -29.889 1.00 52.25 350 LYS A N 1
ATOM 2793 C CA . LYS A 1 350 ? 40.432 -22.022 -29.824 1.00 52.25 350 LYS A CA 1
ATOM 2794 C C . LYS A 1 350 ? 40.833 -22.475 -28.430 1.00 52.25 350 LYS A C 1
ATOM 2796 O O . LYS A 1 350 ? 41.814 -23.244 -28.353 1.00 52.25 350 LYS A O 1
#

Foldseek 3Di:
DVVVVVVVVVVVVVVVVLVVVLVVLVVVQVVVQVVVVVVQPPWDKAKKAKAAPCLLVDPPDSDLGQWIWMWTCPDQKIWTWTDGRPDPDIDIDIAGLVAWDWDWDAADCHRRVRAIWIWTQGPVGIMIIWGDDPPPRLVRLQVRVVVCCVSRVPDDDDPPSNDDDDLVPQPLSVVLVVLLVVLQCLLVCLQPPPPQKAFFPVVVVVLVPPVVNVVVLVVVLVVQLVVSLVSCVVSVNHNVSSNVSSVSNSVSCVSSVVSVVVVVQQVQFPDAWDWFKWFAADLQAWTDGPDVVVVDDIHGDPPLSVVSNVDDHGDIDIFTWTGGPVGTIIGRNVPHVPVSVVVVVVVVVD

Radius of gyration: 31.53 Å; chains: 1; bounding box: 74×41×81 Å